Protein AF-B4FXU1-F1 (afdb_monomer_lite)

Structure (mmCIF, N/CA/C/O backbone):
data_AF-B4FXU1-F1
#
_entry.id   AF-B4FXU1-F1
#
loop_
_atom_site.group_PDB
_atom_site.id
_atom_site.type_symbol
_atom_site.label_atom_id
_atom_site.label_alt_id
_atom_site.label_comp_id
_atom_site.label_asym_id
_atom_site.label_entity_id
_atom_site.label_seq_id
_atom_site.pdbx_PDB_ins_code
_atom_site.Cartn_x
_atom_site.Cartn_y
_atom_site.Cartn_z
_atom_site.occupancy
_atom_site.B_iso_or_equiv
_atom_site.auth_seq_id
_atom_site.auth_comp_id
_atom_site.auth_asym_id
_atom_site.auth_atom_id
_atom_site.pdbx_PDB_model_num
ATOM 1 N N . MET A 1 1 ? 2.935 -11.780 -36.028 1.00 67.19 1 MET A N 1
ATOM 2 C CA . MET A 1 1 ? 3.864 -10.894 -35.296 1.00 67.19 1 MET A CA 1
ATOM 3 C C . MET A 1 1 ? 4.949 -11.772 -34.708 1.00 67.19 1 MET A C 1
ATOM 5 O O . MET A 1 1 ? 4.603 -12.786 -34.118 1.00 67.19 1 MET A O 1
ATOM 9 N N . GLN A 1 2 ? 6.217 -11.451 -34.947 1.00 79.25 2 GLN A N 1
ATOM 10 C CA . GLN A 1 2 ? 7.354 -12.163 -34.362 1.00 79.25 2 GLN A CA 1
ATOM 11 C C . GLN A 1 2 ? 7.851 -11.323 -33.183 1.00 79.25 2 GLN A C 1
ATOM 13 O O . GLN A 1 2 ? 7.940 -10.106 -33.321 1.00 79.25 2 GLN A O 1
ATOM 18 N N . ALA A 1 3 ? 8.072 -11.942 -32.022 1.00 80.12 3 ALA A N 1
ATOM 19 C CA . ALA A 1 3 ? 8.566 -11.225 -30.851 1.00 80.12 3 ALA A CA 1
ATOM 20 C C . ALA A 1 3 ? 9.986 -10.718 -31.131 1.00 80.12 3 ALA A C 1
ATOM 22 O O . ALA A 1 3 ? 10.842 -11.492 -31.554 1.00 80.12 3 ALA A O 1
ATOM 23 N N . GLU A 1 4 ? 10.212 -9.423 -30.922 1.00 85.75 4 GLU A N 1
ATOM 24 C CA . GLU A 1 4 ? 11.517 -8.784 -31.125 1.00 85.75 4 GLU A CA 1
ATOM 25 C C . GLU A 1 4 ? 12.506 -9.158 -30.012 1.00 85.75 4 GLU A C 1
ATOM 27 O O . GLU A 1 4 ? 13.710 -9.236 -30.245 1.00 85.75 4 GLU A O 1
ATOM 32 N N . TRP A 1 5 ? 11.994 -9.455 -28.814 1.00 82.00 5 TRP A N 1
ATOM 33 C CA . TRP A 1 5 ? 12.801 -9.803 -27.654 1.00 82.00 5 TRP A CA 1
ATOM 34 C C . TRP A 1 5 ? 12.042 -10.712 -26.677 1.00 82.00 5 TRP A C 1
ATOM 36 O O . TRP A 1 5 ? 10.820 -10.613 -26.549 1.00 82.00 5 TRP A O 1
ATOM 46 N N . VAL A 1 6 ? 12.769 -11.614 -26.008 1.00 86.88 6 VAL A N 1
ATOM 47 C CA . VAL A 1 6 ? 12.235 -12.578 -25.033 1.00 86.88 6 VAL A CA 1
ATOM 48 C C . VAL A 1 6 ? 12.959 -12.389 -23.703 1.00 86.88 6 VAL A C 1
ATOM 50 O O . VAL A 1 6 ? 14.177 -12.541 -23.638 1.00 86.88 6 VAL A O 1
ATOM 53 N N . MET A 1 7 ? 12.195 -12.096 -22.651 1.00 89.81 7 MET A N 1
ATOM 54 C CA . MET A 1 7 ? 12.680 -11.964 -21.276 1.00 89.81 7 MET A CA 1
ATOM 55 C C . MET A 1 7 ? 12.384 -13.253 -20.503 1.00 89.81 7 MET A C 1
ATOM 57 O O . MET A 1 7 ? 11.220 -13.669 -20.482 1.00 89.81 7 MET A O 1
ATOM 61 N N . PRO A 1 8 ? 13.372 -13.901 -19.865 1.00 90.44 8 PRO A N 1
ATOM 62 C CA . PRO A 1 8 ? 13.080 -14.982 -18.935 1.00 90.44 8 PRO A CA 1
ATOM 63 C C . PRO A 1 8 ? 12.398 -14.423 -17.680 1.00 90.44 8 PRO A C 1
ATOM 65 O O . PRO A 1 8 ? 12.738 -13.336 -17.216 1.00 90.44 8 PRO A O 1
ATOM 68 N N . LEU A 1 9 ? 11.447 -15.187 -17.143 1.00 94.12 9 LEU A N 1
ATOM 69 C CA . LEU A 1 9 ? 10.799 -14.921 -15.863 1.00 94.12 9 LEU A CA 1
ATOM 70 C C . LEU A 1 9 ? 11.401 -15.860 -14.813 1.00 94.12 9 LEU A C 1
ATOM 72 O O . LEU A 1 9 ? 11.246 -17.077 -14.926 1.00 94.12 9 LEU A O 1
ATOM 76 N N . LEU A 1 10 ? 12.110 -15.304 -13.832 1.00 94.38 10 LEU A N 1
ATOM 77 C CA . LEU A 1 10 ? 12.868 -16.062 -12.830 1.00 94.38 10 LEU A CA 1
ATOM 78 C C . LEU A 1 10 ? 12.351 -15.790 -11.407 1.00 94.38 10 LEU A C 1
ATOM 80 O O . LEU A 1 10 ? 11.815 -14.716 -11.159 1.00 94.38 10 LEU A O 1
ATOM 84 N N . PRO A 1 11 ? 12.489 -16.722 -10.452 1.00 93.19 11 PRO A N 1
ATOM 85 C CA . PRO A 1 11 ? 12.172 -16.429 -9.056 1.00 93.19 11 PRO A CA 1
ATOM 86 C C . PRO A 1 11 ? 13.067 -15.309 -8.511 1.00 93.19 11 PRO A C 1
ATOM 88 O O . PRO A 1 11 ? 14.272 -15.300 -8.772 1.00 93.19 11 PRO A O 1
ATOM 91 N N . ASP A 1 12 ? 12.499 -14.393 -7.728 1.00 93.12 12 ASP A N 1
ATOM 92 C CA . ASP A 1 12 ? 13.275 -13.392 -6.990 1.00 93.12 12 ASP A CA 1
ATOM 93 C C . ASP A 1 12 ? 13.790 -13.992 -5.671 1.00 93.12 12 ASP A C 1
ATOM 95 O O . ASP A 1 12 ? 13.115 -13.966 -4.642 1.00 93.12 12 ASP A O 1
ATOM 99 N N . PHE A 1 13 ? 14.972 -14.610 -5.709 1.00 90.25 13 PHE A N 1
ATOM 100 C CA . PHE A 1 13 ? 15.550 -15.266 -4.530 1.00 90.25 13 PHE A CA 1
ATOM 101 C C . PHE A 1 13 ? 15.996 -14.279 -3.448 1.00 90.25 13 PHE A C 1
ATOM 103 O O . PHE A 1 13 ? 15.994 -14.639 -2.274 1.00 90.25 13 PHE A O 1
ATOM 110 N N . ASP A 1 14 ? 16.339 -13.046 -3.827 1.00 89.12 14 ASP A N 1
ATOM 111 C CA . ASP A 1 14 ? 16.829 -12.026 -2.895 1.00 89.12 14 ASP A CA 1
ATOM 112 C C . ASP A 1 14 ? 15.719 -11.564 -1.943 1.00 89.12 14 ASP A C 1
ATOM 114 O O . ASP A 1 14 ? 15.966 -11.244 -0.782 1.00 89.12 14 ASP A O 1
ATOM 118 N N . ARG A 1 15 ? 14.475 -11.583 -2.431 1.00 88.81 15 ARG A N 1
ATOM 119 C CA . ARG A 1 15 ? 13.290 -11.081 -1.727 1.00 88.81 15 ARG A CA 1
ATOM 120 C C . ARG A 1 15 ? 12.326 -12.178 -1.288 1.00 88.81 15 ARG A C 1
ATOM 122 O O . ARG A 1 15 ? 11.242 -11.881 -0.797 1.00 88.81 15 ARG A O 1
ATOM 129 N N . TYR A 1 16 ? 12.694 -13.445 -1.464 1.00 84.12 16 TYR A N 1
ATOM 130 C CA . TYR A 1 16 ? 11.804 -14.576 -1.193 1.00 84.12 16 TYR A CA 1
ATOM 131 C C . TYR A 1 16 ? 11.375 -14.665 0.281 1.00 84.12 16 TYR A C 1
ATOM 133 O O . TYR A 1 16 ? 10.265 -15.093 0.585 1.00 84.12 16 TYR A O 1
ATOM 141 N N . GLU A 1 17 ? 12.244 -14.219 1.189 1.00 83.19 17 GLU A N 1
ATOM 142 C CA . GLU A 1 17 ? 11.991 -14.189 2.635 1.00 83.19 17 GLU A CA 1
ATOM 143 C C . GLU A 1 17 ? 11.274 -12.904 3.097 1.00 83.19 17 GLU A C 1
ATOM 145 O O . GLU A 1 17 ? 10.904 -12.780 4.267 1.00 83.19 17 GLU A O 1
ATOM 150 N N . GLU A 1 18 ? 11.070 -11.924 2.209 1.00 85.75 18 GLU A N 1
ATOM 151 C CA . GLU A 1 18 ? 10.406 -10.671 2.566 1.00 85.75 18 GLU A CA 1
ATOM 152 C C . GLU A 1 18 ? 8.880 -10.878 2.686 1.00 85.75 18 GLU A C 1
ATOM 154 O O . GLU A 1 18 ? 8.245 -11.449 1.793 1.00 85.75 18 GLU A O 1
ATOM 159 N N . PRO A 1 19 ? 8.241 -10.402 3.774 1.00 83.62 19 PRO A N 1
ATOM 160 C CA . PRO A 1 19 ? 6.831 -10.661 4.044 1.00 83.62 19 PRO A CA 1
ATOM 161 C C . PRO A 1 19 ? 5.916 -9.736 3.229 1.00 83.62 19 PRO A C 1
ATOM 163 O O . PRO A 1 19 ? 5.302 -8.807 3.760 1.00 83.62 19 PRO A O 1
ATOM 166 N N . PHE A 1 20 ? 5.798 -9.989 1.927 1.00 88.00 20 PHE A N 1
ATOM 167 C CA . PHE A 1 20 ? 4.843 -9.276 1.084 1.00 88.00 20 PHE A CA 1
ATOM 168 C C . PHE A 1 20 ? 3.406 -9.724 1.327 1.00 88.00 20 PHE A C 1
ATOM 170 O O . PHE A 1 20 ? 3.100 -10.908 1.482 1.00 88.00 20 PHE A O 1
ATOM 177 N N . VAL A 1 21 ? 2.498 -8.752 1.292 1.00 90.25 21 VAL A N 1
ATOM 178 C CA . VAL A 1 21 ? 1.055 -8.976 1.366 1.00 90.25 21 VAL A CA 1
ATOM 179 C C . VAL A 1 21 ? 0.359 -8.224 0.238 1.00 90.25 21 VAL A C 1
ATOM 181 O O . VAL A 1 21 ? 0.673 -7.067 -0.036 1.00 90.25 21 VAL A O 1
ATOM 184 N N . MET A 1 22 ? -0.611 -8.864 -0.414 1.00 92.06 22 MET A N 1
ATOM 185 C CA . MET A 1 22 ? -1.516 -8.167 -1.329 1.00 92.06 22 MET A CA 1
ATOM 186 C C . MET A 1 22 ? -2.635 -7.517 -0.517 1.00 92.06 22 MET A C 1
ATOM 188 O O . MET A 1 22 ? -3.278 -8.189 0.284 1.00 92.06 22 MET A O 1
ATOM 192 N N . VAL A 1 23 ? -2.922 -6.238 -0.746 1.00 93.62 23 VAL A N 1
ATOM 193 C CA . VAL A 1 23 ? -4.018 -5.538 -0.064 1.00 93.62 23 VAL A CA 1
ATOM 194 C C . VAL A 1 23 ? -5.099 -5.149 -1.064 1.00 93.62 23 VAL A C 1
ATOM 196 O O . VAL A 1 23 ? -4.837 -4.470 -2.051 1.00 93.62 23 VAL A O 1
ATOM 199 N N . ASN A 1 24 ? -6.333 -5.560 -0.783 1.00 94.31 24 ASN A N 1
ATOM 200 C CA . ASN A 1 24 ? -7.516 -5.216 -1.555 1.00 94.31 24 ASN A CA 1
ATOM 201 C C . ASN A 1 24 ? -8.392 -4.254 -0.757 1.00 94.31 24 ASN A C 1
ATOM 203 O O . ASN A 1 24 ? -8.928 -4.630 0.283 1.00 94.31 24 ASN A O 1
ATOM 207 N N . PHE A 1 25 ? -8.588 -3.051 -1.284 1.00 94.19 25 PHE A N 1
ATOM 208 C CA . PHE A 1 25 ? -9.497 -2.062 -0.716 1.00 94.19 25 PHE A CA 1
ATOM 209 C C . PHE A 1 25 ? -10.913 -2.218 -1.278 1.00 94.19 25 PHE A C 1
ATOM 211 O O . PHE A 1 25 ? -11.094 -2.584 -2.441 1.00 94.19 25 PHE A O 1
ATOM 218 N N . ASP A 1 26 ? -11.920 -1.902 -0.467 1.00 93.12 26 ASP A N 1
ATOM 219 C CA . ASP A 1 26 ? -13.326 -1.820 -0.882 1.00 93.12 26 ASP A CA 1
ATOM 220 C C . ASP A 1 26 ? -13.680 -0.509 -1.611 1.00 93.12 26 ASP A C 1
ATOM 222 O O . ASP A 1 26 ? -14.761 -0.390 -2.189 1.00 93.12 26 ASP A O 1
ATOM 226 N N . GLY A 1 27 ? -12.764 0.461 -1.625 1.00 90.88 27 GLY A N 1
ATOM 227 C CA . GLY A 1 27 ? -12.859 1.717 -2.362 1.00 90.88 27 GLY A CA 1
ATOM 228 C C . GLY A 1 27 ? -11.555 2.514 -2.299 1.00 90.88 27 GLY A C 1
ATOM 229 O O . GLY A 1 27 ? -10.625 2.136 -1.592 1.00 90.88 27 GLY A O 1
ATOM 230 N N . ASP A 1 28 ? -11.492 3.631 -3.029 1.00 89.56 28 ASP A N 1
ATOM 231 C CA . ASP A 1 28 ? -10.323 4.524 -3.030 1.00 89.56 28 ASP A CA 1
ATOM 232 C C . ASP A 1 28 ? -10.026 5.001 -1.583 1.00 89.56 28 ASP A C 1
ATOM 234 O O . ASP A 1 28 ? -10.916 5.573 -0.925 1.00 89.56 28 ASP A O 1
ATOM 238 N N . PRO A 1 29 ? -8.816 4.726 -1.048 1.00 88.56 29 PRO A N 1
ATOM 239 C CA . PRO A 1 29 ? -8.476 4.994 0.344 1.00 88.56 29 PRO A CA 1
ATOM 240 C C . PRO A 1 29 ? -8.330 6.486 0.661 1.00 88.56 29 PRO A C 1
ATOM 242 O O . PRO A 1 29 ? -8.502 6.860 1.824 1.00 88.56 29 PRO A O 1
ATOM 245 N N . THR A 1 30 ? -8.063 7.336 -0.336 1.00 88.31 30 THR A N 1
ATOM 246 C CA . THR A 1 30 ? -7.852 8.783 -0.163 1.00 88.31 30 THR A CA 1
ATOM 247 C C . THR A 1 30 ? -9.055 9.626 -0.595 1.00 88.31 30 THR A C 1
ATOM 249 O O . THR A 1 30 ? -9.099 10.817 -0.287 1.00 88.31 30 THR A O 1
ATOM 252 N N . ALA A 1 31 ? -10.070 9.021 -1.224 1.00 83.62 31 ALA A N 1
ATOM 253 C CA . ALA A 1 31 ? -11.224 9.723 -1.802 1.00 83.62 31 ALA A CA 1
ATOM 254 C C . ALA A 1 31 ? -11.974 10.687 -0.860 1.00 83.62 31 ALA A C 1
ATOM 256 O O . ALA A 1 31 ? -12.419 11.742 -1.307 1.00 83.62 31 ALA A O 1
ATOM 257 N N . ASP A 1 32 ? -12.109 10.355 0.428 1.00 79.69 32 ASP A N 1
ATOM 258 C CA . ASP A 1 32 ? -12.842 11.202 1.388 1.00 79.69 32 ASP A CA 1
ATOM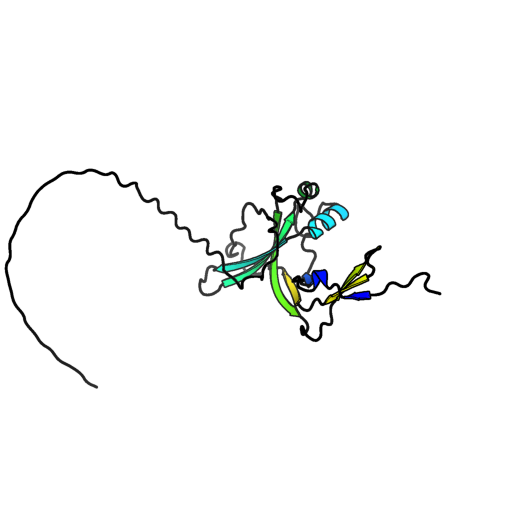 259 C C . ASP A 1 32 ? -11.945 12.232 2.091 1.00 79.69 32 ASP A C 1
ATOM 261 O O . ASP A 1 32 ? -12.419 12.996 2.932 1.00 79.69 32 ASP A O 1
ATOM 265 N N . SER A 1 33 ? -10.640 12.237 1.807 1.00 82.94 33 SER A N 1
ATOM 266 C CA . SER A 1 33 ? -9.720 13.157 2.460 1.00 82.94 33 SER A CA 1
ATOM 267 C C . SER A 1 33 ? -9.687 14.493 1.730 1.00 82.94 33 SER A C 1
ATOM 269 O O . SER A 1 33 ? -9.233 14.582 0.591 1.00 82.94 33 SER A O 1
ATOM 271 N N . GLU A 1 34 ? -10.099 15.557 2.420 1.00 83.50 34 GLU A N 1
ATOM 272 C CA . GLU A 1 34 ? -10.079 16.941 1.918 1.00 83.50 34 GLU A CA 1
ATOM 273 C C . GLU A 1 34 ? -8.699 17.415 1.447 1.00 83.50 34 GLU A C 1
ATOM 275 O O . GLU A 1 34 ? -8.603 18.340 0.638 1.00 83.50 34 GLU A O 1
ATOM 280 N N . GLN A 1 35 ? -7.633 16.815 1.983 1.00 81.81 35 GLN A N 1
ATOM 281 C CA . GLN A 1 35 ? -6.256 17.137 1.617 1.00 81.81 35 GLN A CA 1
ATOM 282 C C . GLN A 1 35 ? -5.825 16.450 0.316 1.00 81.81 35 GLN A C 1
ATOM 284 O O . GLN A 1 35 ? -4.976 16.991 -0.383 1.00 81.81 35 GLN A O 1
ATOM 289 N N . TYR A 1 36 ? -6.404 15.289 -0.014 1.00 85.25 36 TYR A N 1
ATOM 290 C CA . TYR A 1 36 ? -5.962 14.439 -1.128 1.00 85.25 36 TYR A CA 1
ATOM 291 C C . TYR A 1 36 ? -6.920 14.486 -2.318 1.00 85.25 36 TYR A C 1
ATOM 293 O O . TYR A 1 36 ? -6.486 14.366 -3.460 1.00 85.25 36 TYR A O 1
ATOM 301 N N . ASN A 1 37 ? -8.213 14.729 -2.083 1.00 85.50 37 ASN A N 1
ATOM 302 C CA . ASN A 1 37 ? -9.227 14.791 -3.139 1.00 85.50 37 ASN A CA 1
ATOM 303 C C . ASN A 1 37 ? -9.029 15.965 -4.122 1.00 85.50 37 ASN A C 1
ATOM 305 O O . ASN A 1 37 ? -9.533 15.916 -5.242 1.00 85.50 37 ASN A O 1
ATOM 309 N N . LYS A 1 38 ? -8.288 17.002 -3.712 1.00 88.44 38 LYS A N 1
ATOM 310 C CA . LYS A 1 38 ? -7.942 18.189 -4.515 1.00 88.44 38 LYS A CA 1
ATOM 311 C C . LYS A 1 38 ? -6.577 18.087 -5.195 1.00 88.44 38 LYS A C 1
ATOM 313 O O . LYS A 1 38 ? -6.219 19.000 -5.936 1.00 88.44 38 LYS A O 1
ATOM 318 N N . LEU A 1 39 ? -5.804 17.035 -4.926 1.00 88.69 39 LEU A N 1
ATOM 319 C CA . LEU A 1 39 ? -4.479 16.868 -5.516 1.00 88.69 39 LEU A CA 1
ATOM 320 C C . LEU A 1 39 ? -4.578 16.381 -6.957 1.00 88.69 39 LEU A C 1
ATOM 322 O O . LEU A 1 39 ? -5.500 15.660 -7.341 1.00 88.69 39 LEU A O 1
ATOM 326 N N . GLU A 1 40 ? -3.582 16.751 -7.756 1.00 91.44 40 GLU A N 1
ATOM 327 C CA . GLU A 1 40 ? -3.400 16.150 -9.070 1.00 91.44 40 GLU A CA 1
ATOM 328 C C . GLU A 1 40 ? -3.073 14.659 -8.926 1.00 91.44 40 GLU A C 1
ATOM 330 O O . GLU A 1 40 ? -2.378 14.249 -7.992 1.00 91.44 40 GLU A O 1
ATOM 335 N N . ARG A 1 41 ? -3.552 13.845 -9.876 1.00 90.69 41 ARG A N 1
ATOM 336 C CA . ARG A 1 41 ? -3.387 12.383 -9.836 1.00 90.69 41 ARG A CA 1
ATOM 337 C C . ARG A 1 41 ? -1.938 11.935 -9.600 1.00 90.69 41 ARG A C 1
ATOM 339 O O . ARG A 1 41 ? -1.762 11.132 -8.700 1.00 90.69 41 ARG A O 1
ATOM 346 N N . PRO A 1 42 ? -0.910 12.472 -10.288 1.00 92.56 42 PRO A N 1
ATOM 347 C CA . PRO A 1 42 ? 0.466 12.013 -10.082 1.00 92.56 42 PRO A CA 1
ATOM 348 C C . PRO A 1 42 ? 0.962 12.214 -8.645 1.00 92.56 42 PRO A C 1
ATOM 350 O O . PRO A 1 42 ? 1.585 11.326 -8.080 1.00 92.56 42 PRO A O 1
ATOM 353 N N . VAL A 1 43 ? 0.633 13.358 -8.036 1.00 91.56 43 VAL A N 1
ATOM 354 C CA . VAL A 1 43 ? 1.018 13.671 -6.651 1.00 91.56 43 VAL A CA 1
ATOM 355 C C . VAL A 1 43 ? 0.287 12.752 -5.676 1.00 91.56 43 VAL A C 1
ATOM 357 O O . VAL A 1 43 ? 0.874 12.253 -4.720 1.00 91.56 43 VAL A O 1
ATOM 360 N N . ARG A 1 44 ? -1.003 12.506 -5.925 1.00 91.94 44 ARG A N 1
ATOM 361 C CA . ARG A 1 44 ? -1.809 11.601 -5.105 1.00 91.94 44 ARG A CA 1
ATOM 362 C C . ARG A 1 44 ? -1.303 10.162 -5.189 1.00 91.94 44 ARG A C 1
ATOM 364 O O . ARG A 1 44 ? -1.154 9.527 -4.152 1.00 91.94 44 ARG A O 1
ATOM 371 N N . ASP A 1 45 ? -1.008 9.683 -6.393 1.00 92.25 45 ASP A N 1
ATOM 372 C CA . ASP A 1 45 ? -0.484 8.338 -6.631 1.00 92.25 45 ASP A CA 1
ATOM 373 C C . ASP A 1 45 ? 0.885 8.169 -5.942 1.00 92.25 45 ASP A C 1
ATOM 375 O O . ASP A 1 45 ? 1.160 7.126 -5.349 1.00 92.25 45 ASP A O 1
ATOM 379 N N . GLU A 1 46 ? 1.722 9.214 -5.928 1.00 92.88 46 GLU A N 1
ATOM 380 C CA . GLU A 1 46 ? 2.991 9.204 -5.197 1.00 92.88 46 GLU A CA 1
ATOM 381 C C . GLU A 1 46 ? 2.786 9.160 -3.674 1.00 92.88 46 GLU A C 1
ATOM 383 O O . GLU A 1 46 ? 3.412 8.341 -2.998 1.00 92.88 46 GLU A O 1
ATOM 388 N N . CYS A 1 47 ? 1.864 9.953 -3.121 1.00 92.06 47 CYS A N 1
ATOM 389 C CA . CYS A 1 47 ? 1.483 9.847 -1.709 1.00 92.06 47 CYS A CA 1
ATOM 390 C C . CYS A 1 47 ? 0.986 8.440 -1.347 1.00 92.06 47 CYS A C 1
ATOM 392 O O . CYS A 1 47 ? 1.371 7.894 -0.314 1.00 92.06 47 CYS A O 1
ATOM 394 N N . GLU A 1 48 ? 0.136 7.846 -2.184 1.00 92.50 48 GLU A N 1
ATOM 395 C CA . GLU A 1 48 ? -0.391 6.494 -1.977 1.00 92.50 48 GLU A CA 1
ATOM 396 C C . GLU A 1 48 ? 0.707 5.427 -2.069 1.00 92.50 48 GLU A C 1
ATOM 398 O O . GLU A 1 48 ? 0.703 4.482 -1.281 1.00 92.50 48 GLU A O 1
ATOM 403 N N . SER A 1 49 ? 1.697 5.606 -2.951 1.00 91.62 49 SER A N 1
ATOM 404 C CA . SER A 1 49 ? 2.855 4.705 -3.063 1.00 91.62 49 SER A CA 1
ATOM 405 C C . SER A 1 49 ? 3.731 4.680 -1.806 1.00 91.62 49 SER A C 1
ATOM 407 O O . SER A 1 49 ? 4.411 3.691 -1.543 1.00 91.62 49 SER A O 1
ATOM 409 N N . ARG A 1 50 ? 3.681 5.756 -1.012 1.00 91.25 50 ARG A N 1
ATOM 410 C CA . ARG A 1 50 ? 4.417 5.918 0.247 1.00 91.25 50 ARG A CA 1
ATOM 411 C C . ARG A 1 50 ? 3.529 5.707 1.477 1.00 91.25 50 ARG A C 1
ATOM 413 O O . ARG A 1 50 ? 3.932 6.041 2.587 1.00 91.25 50 ARG A O 1
ATOM 420 N N . ALA A 1 51 ? 2.306 5.206 1.307 1.00 92.56 51 ALA A N 1
ATOM 421 C CA . ALA A 1 51 ? 1.386 5.005 2.415 1.00 92.56 51 ALA A CA 1
ATOM 422 C C . ALA A 1 51 ? 1.854 3.896 3.369 1.00 92.56 51 ALA A C 1
ATOM 424 O O . ALA A 1 51 ? 2.444 2.893 2.969 1.00 92.56 51 ALA A O 1
ATOM 425 N N . VAL A 1 52 ? 1.523 4.055 4.649 1.00 91.88 52 VAL A N 1
ATOM 426 C CA . VAL A 1 52 ? 1.838 3.102 5.715 1.00 91.88 52 VAL A CA 1
ATOM 427 C C . VAL A 1 52 ? 0.548 2.603 6.351 1.00 91.88 52 VAL A C 1
ATOM 429 O O . VAL A 1 52 ? -0.417 3.347 6.549 1.00 91.88 52 VAL A O 1
ATOM 432 N N . MET A 1 53 ? 0.541 1.320 6.703 1.00 92.25 53 MET A N 1
ATOM 433 C CA . MET A 1 53 ? -0.556 0.675 7.411 1.00 92.25 53 MET A CA 1
ATOM 434 C C . MET A 1 53 ? -0.097 0.152 8.764 1.00 92.25 53 MET A C 1
ATOM 436 O O . MET A 1 53 ? 0.968 -0.453 8.872 1.00 92.25 53 MET A O 1
ATOM 440 N N . LYS A 1 54 ? -0.920 0.335 9.799 1.00 90.81 54 LYS A N 1
ATOM 441 C CA . LYS A 1 54 ? -0.647 -0.212 11.134 1.00 90.81 54 LYS A CA 1
ATOM 442 C C . LYS A 1 54 ? -1.904 -0.804 11.750 1.00 90.81 54 LYS A C 1
ATOM 444 O O . LYS A 1 54 ? -2.952 -0.164 11.769 1.00 90.81 54 LYS A O 1
ATOM 449 N N . SER A 1 55 ? -1.801 -2.026 12.266 1.00 90.62 55 SER A N 1
ATOM 450 C CA . SER A 1 55 ? -2.882 -2.666 13.016 1.00 90.62 55 SER A CA 1
ATOM 451 C C . SER A 1 55 ? -2.927 -2.153 14.452 1.00 90.62 55 SER A C 1
ATOM 453 O O . SER A 1 55 ? -1.897 -2.094 15.126 1.00 90.62 55 SER A O 1
ATOM 455 N N . PHE A 1 56 ? -4.127 -1.873 14.942 1.00 87.81 56 PHE A N 1
ATOM 456 C CA . PHE A 1 56 ? -4.402 -1.487 16.317 1.00 87.81 56 PHE A CA 1
ATOM 457 C C . PHE A 1 56 ? -5.344 -2.503 16.959 1.00 87.81 56 PHE A C 1
ATOM 459 O O . PHE A 1 56 ? -6.200 -3.094 16.300 1.00 87.81 56 PHE A O 1
ATOM 466 N N . SER A 1 57 ? -5.163 -2.723 18.258 1.00 87.00 57 SER A N 1
ATOM 467 C CA . SER A 1 57 ? -6.097 -3.455 19.113 1.00 87.00 57 SER A CA 1
ATOM 468 C C . SER A 1 57 ? -6.407 -2.553 20.294 1.00 87.00 57 SER A C 1
ATOM 470 O O . SER A 1 57 ? -5.508 -2.247 21.076 1.00 87.00 57 SER A O 1
ATOM 472 N N . VAL A 1 58 ? -7.645 -2.079 20.384 1.00 82.12 58 VAL A N 1
ATOM 473 C CA . VAL A 1 58 ? -8.062 -1.131 21.418 1.00 82.12 58 VAL A CA 1
ATOM 474 C C . VAL A 1 58 ? -9.252 -1.708 22.168 1.00 82.12 58 VAL A C 1
ATOM 476 O O . VAL A 1 58 ? -10.164 -2.277 21.570 1.00 82.12 58 VAL A O 1
ATOM 479 N N . SER A 1 59 ? -9.232 -1.592 23.491 1.00 77.62 59 SER A N 1
ATOM 480 C CA . SER A 1 59 ? -10.389 -1.920 24.320 1.00 77.62 59 SER A CA 1
ATOM 481 C C . SER A 1 59 ? -11.410 -0.793 24.194 1.00 77.62 59 SER A C 1
ATOM 483 O O . SER A 1 59 ? -11.075 0.361 24.462 1.00 77.62 59 SER A O 1
ATOM 485 N N . GLY A 1 60 ? -12.624 -1.124 23.758 1.00 68.75 60 GLY A N 1
ATOM 486 C CA . GLY A 1 60 ? -13.733 -0.173 23.706 1.00 68.75 60 GLY A CA 1
ATOM 487 C C . GLY A 1 60 ? -14.323 0.111 25.089 1.00 68.75 60 GLY A C 1
ATOM 488 O O . GLY A 1 60 ? -13.697 -0.154 26.119 1.00 68.75 60 GLY A O 1
ATOM 489 N N . SER A 1 61 ? -15.568 0.591 25.130 1.00 68.75 61 SER A N 1
ATOM 490 C CA . SER A 1 61 ? -16.316 0.761 26.393 1.00 68.75 61 SER A CA 1
ATOM 491 C C . SER A 1 61 ? -16.497 -0.550 27.166 1.00 68.75 61 SER A C 1
ATOM 493 O O . SER A 1 61 ? -16.563 -0.551 28.396 1.00 68.75 61 SER A O 1
ATOM 495 N N . ASP A 1 62 ? -16.560 -1.668 26.443 1.00 73.81 62 ASP A N 1
ATOM 496 C CA . ASP A 1 62 ? -16.615 -3.016 26.989 1.00 73.81 62 ASP A CA 1
ATOM 497 C C . ASP A 1 62 ? -15.195 -3.613 27.028 1.00 73.81 62 ASP A C 1
ATOM 499 O O . ASP A 1 62 ? -14.685 -4.036 25.987 1.00 73.81 62 ASP A O 1
ATOM 503 N N . PRO A 1 63 ? -14.541 -3.707 28.203 1.00 73.44 63 PRO A N 1
ATOM 504 C CA . PRO A 1 63 ? -13.179 -4.230 28.306 1.00 73.44 63 PRO A CA 1
ATOM 505 C C . PRO A 1 63 ? -13.074 -5.715 27.924 1.00 73.44 63 PRO A C 1
ATOM 507 O O . PRO A 1 63 ? -11.966 -6.212 27.725 1.00 73.44 63 PRO A O 1
ATOM 510 N N . SER A 1 64 ? -14.201 -6.430 27.802 1.00 78.38 64 SER A N 1
ATOM 511 C CA . SER A 1 64 ? -14.229 -7.813 27.309 1.00 78.38 64 SER A CA 1
ATOM 512 C C . SER A 1 64 ? -14.188 -7.914 25.779 1.00 78.38 64 SER A C 1
ATOM 514 O O . SER A 1 64 ? -13.938 -8.995 25.243 1.00 78.38 64 SER A O 1
ATOM 516 N N . LYS A 1 65 ? -14.394 -6.801 25.061 1.00 78.06 65 LYS A N 1
ATOM 517 C CA . LYS A 1 65 ? -14.382 -6.732 23.596 1.00 78.06 65 LYS A CA 1
ATOM 518 C C . LYS A 1 65 ? -13.267 -5.810 23.127 1.00 78.06 65 LYS A C 1
ATOM 520 O O . LYS A 1 65 ? -13.393 -4.589 23.131 1.00 78.06 65 LYS A O 1
ATOM 525 N N . GLN A 1 66 ? -12.174 -6.416 22.680 1.00 80.44 66 GLN A N 1
ATOM 526 C CA . GLN A 1 66 ? -11.142 -5.685 21.956 1.00 80.44 66 GLN A CA 1
ATOM 527 C C . GLN A 1 66 ? -11.586 -5.475 20.514 1.00 80.44 66 GLN A C 1
ATOM 529 O O . GLN A 1 66 ? -11.920 -6.433 19.810 1.00 80.44 66 GLN A O 1
ATOM 534 N N . GLU A 1 67 ? -11.557 -4.228 20.067 1.00 83.12 67 GLU A N 1
ATOM 535 C CA . GLU A 1 67 ? -11.737 -3.898 18.668 1.00 83.12 67 GLU A CA 1
ATOM 536 C C . GLU A 1 67 ? -10.386 -3.889 17.962 1.00 83.12 67 GLU A C 1
ATOM 538 O O . GLU A 1 67 ? -9.397 -3.343 18.456 1.00 83.12 67 GLU A O 1
ATOM 543 N N . LYS A 1 68 ? -10.356 -4.504 16.781 1.00 87.69 68 LYS A N 1
ATOM 544 C CA . LYS A 1 68 ? -9.189 -4.535 15.914 1.00 87.69 68 LYS A CA 1
ATOM 545 C C . LYS A 1 68 ? -9.504 -3.794 14.626 1.00 87.69 68 LYS A C 1
ATOM 547 O O . LYS A 1 68 ? -10.474 -4.122 13.939 1.00 87.69 68 LYS A O 1
ATOM 552 N N . PHE A 1 69 ? -8.675 -2.814 14.298 1.00 90.44 69 PHE A N 1
ATOM 553 C CA . PHE A 1 69 ? -8.729 -2.124 13.011 1.00 90.44 69 PHE A CA 1
ATOM 554 C C . PHE A 1 69 ? -7.320 -1.845 12.474 1.00 90.44 69 PHE A C 1
ATOM 556 O O . PHE A 1 69 ? -6.340 -1.820 13.219 1.00 90.44 69 PHE A O 1
ATOM 563 N N . LEU A 1 70 ? -7.217 -1.689 11.163 1.00 93.19 70 LEU A N 1
ATOM 564 C CA . LEU A 1 70 ? -6.001 -1.311 10.465 1.00 93.19 70 LEU A CA 1
ATOM 565 C C . LEU A 1 70 ? -6.135 0.152 10.058 1.00 93.19 70 LEU A C 1
ATOM 567 O O . LEU A 1 70 ? -7.092 0.520 9.378 1.00 93.19 70 LEU A O 1
ATOM 571 N N . ALA A 1 71 ? -5.204 0.986 10.502 1.00 91.88 71 ALA A N 1
ATOM 572 C CA . ALA A 1 71 ? -5.144 2.386 10.119 1.00 91.88 71 ALA A CA 1
ATOM 573 C C . ALA A 1 71 ? -4.332 2.535 8.835 1.00 91.88 71 ALA A C 1
ATOM 575 O O . ALA A 1 71 ? -3.232 1.992 8.736 1.00 91.88 71 ALA A O 1
ATOM 576 N N . TYR A 1 72 ? -4.876 3.285 7.885 1.00 92.50 72 TYR A N 1
ATOM 577 C CA . TYR A 1 72 ? -4.218 3.711 6.661 1.00 92.50 72 TYR A CA 1
ATOM 578 C C . TYR A 1 72 ? -3.776 5.163 6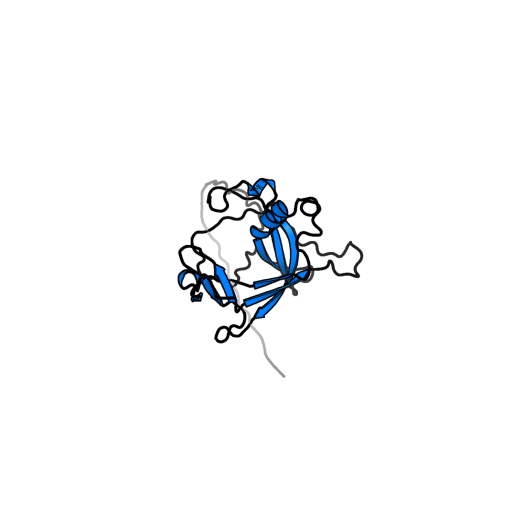.804 1.00 92.50 72 TYR A C 1
ATOM 580 O O . TYR A 1 72 ? -4.579 6.043 7.141 1.00 92.50 72 TYR A O 1
ATOM 588 N N . MET A 1 73 ? -2.496 5.400 6.552 1.00 91.94 73 MET A N 1
ATOM 589 C CA . MET A 1 73 ? -1.848 6.692 6.715 1.00 91.94 73 MET A CA 1
ATOM 590 C C . MET A 1 73 ? -1.044 7.004 5.459 1.00 91.94 73 MET A C 1
ATOM 592 O O . MET A 1 73 ? -0.410 6.113 4.903 1.00 91.94 73 MET A O 1
ATOM 596 N N . ALA A 1 74 ? -1.038 8.260 5.028 1.00 91.94 74 ALA A N 1
ATOM 597 C CA . ALA A 1 74 ? -0.235 8.701 3.889 1.00 91.94 74 ALA A CA 1
ATOM 598 C C . ALA A 1 74 ? 0.533 9.985 4.242 1.00 91.94 74 ALA A C 1
ATOM 600 O O . ALA A 1 74 ? 0.069 10.749 5.105 1.00 91.94 74 ALA A O 1
ATOM 601 N N . PRO A 1 75 ? 1.708 10.210 3.631 1.00 91.75 75 PRO A N 1
ATOM 602 C CA . PRO A 1 75 ? 2.479 11.420 3.853 1.00 91.75 75 PRO A CA 1
ATOM 603 C C . PRO A 1 75 ? 1.804 12.611 3.179 1.00 91.75 75 PRO A C 1
ATOM 605 O O . PRO A 1 75 ? 1.188 12.487 2.115 1.00 91.75 75 PRO A O 1
ATOM 608 N N . ALA A 1 76 ? 1.948 13.787 3.785 1.00 87.75 76 ALA A N 1
ATOM 609 C CA . ALA A 1 76 ? 1.467 15.011 3.164 1.00 87.75 76 ALA A CA 1
ATOM 610 C C . ALA A 1 76 ? 2.248 15.309 1.863 1.00 87.75 76 ALA A C 1
ATOM 612 O O . ALA A 1 76 ? 3.423 14.964 1.762 1.00 87.75 76 ALA A O 1
ATOM 613 N N . PRO A 1 77 ? 1.666 16.018 0.880 1.00 87.19 77 PRO A N 1
ATOM 614 C CA . PRO A 1 77 ? 2.329 16.258 -0.409 1.00 87.19 77 PRO A CA 1
ATOM 615 C C . PRO A 1 77 ? 3.691 16.958 -0.316 1.00 87.19 77 PRO A C 1
ATOM 617 O O . PRO A 1 77 ? 4.559 16.738 -1.151 1.00 87.19 77 PRO A O 1
ATOM 620 N N . HIS A 1 78 ? 3.894 17.802 0.700 1.00 87.38 78 HIS A N 1
ATOM 621 C CA . HIS A 1 78 ? 5.168 18.492 0.913 1.00 87.38 78 HIS A CA 1
ATOM 622 C C . HIS A 1 78 ? 6.261 17.581 1.495 1.00 87.38 78 HIS A C 1
ATOM 624 O O . HIS A 1 78 ? 7.438 17.905 1.369 1.00 87.38 78 HIS A O 1
ATOM 630 N N . GLU A 1 79 ? 5.889 16.440 2.079 1.00 88.62 79 GLU A N 1
ATOM 631 C CA . GLU A 1 79 ? 6.819 15.423 2.582 1.00 88.62 79 GLU A CA 1
ATOM 632 C C . GLU A 1 79 ? 7.376 14.544 1.451 1.00 88.62 79 GLU A C 1
ATOM 634 O O . GLU A 1 79 ? 8.383 13.871 1.633 1.00 88.62 79 GLU A O 1
ATOM 639 N N . LEU A 1 80 ? 6.771 14.567 0.253 1.00 86.25 80 LEU A N 1
ATOM 640 C CA . LEU A 1 80 ? 7.248 13.787 -0.900 1.00 86.25 80 LEU A CA 1
ATOM 641 C C . LEU A 1 80 ? 8.654 14.193 -1.359 1.00 86.25 80 LEU A C 1
ATOM 643 O O . LEU A 1 80 ? 9.375 13.384 -1.940 1.00 86.25 80 LEU A O 1
ATOM 647 N N . ALA A 1 81 ? 9.048 15.439 -1.087 1.00 85.00 81 ALA A N 1
ATOM 648 C CA . ALA A 1 81 ? 10.386 15.937 -1.387 1.00 85.00 81 ALA A CA 1
ATOM 649 C C . ALA A 1 81 ? 11.464 15.377 -0.443 1.00 85.00 81 ALA A C 1
ATOM 651 O O . ALA A 1 81 ? 12.648 15.566 -0.720 1.00 85.00 81 ALA A O 1
ATOM 652 N N . ARG A 1 82 ? 11.072 14.728 0.661 1.00 84.44 82 ARG A N 1
ATOM 653 C CA . ARG A 1 82 ? 12.003 14.115 1.608 1.00 84.44 82 ARG A CA 1
ATOM 654 C C . ARG A 1 82 ? 12.403 12.723 1.159 1.00 84.44 82 ARG A C 1
ATOM 656 O O . ARG A 1 82 ? 11.632 12.015 0.496 1.00 84.44 82 ARG A O 1
ATOM 663 N N . ASP A 1 83 ? 13.621 12.366 1.535 1.00 79.31 83 ASP A N 1
ATOM 664 C CA . ASP A 1 83 ? 14.164 11.044 1.294 1.00 79.31 83 ASP A CA 1
ATOM 665 C C . ASP A 1 83 ? 13.559 10.057 2.301 1.00 79.31 83 ASP A C 1
ATOM 667 O O . ASP A 1 83 ? 13.563 10.302 3.504 1.00 79.31 83 ASP A O 1
ATOM 671 N N . LEU A 1 84 ? 13.003 8.952 1.803 1.00 72.69 84 LEU A N 1
ATOM 672 C CA . LEU A 1 84 ? 12.462 7.883 2.650 1.00 72.69 84 LEU A CA 1
ATOM 673 C C . LEU A 1 84 ? 13.566 7.014 3.260 1.00 72.69 84 LEU A C 1
ATOM 675 O O . LEU A 1 84 ? 13.302 6.255 4.195 1.00 72.69 84 LEU A O 1
ATOM 679 N N . ASP A 1 85 ? 14.762 7.064 2.678 1.00 71.56 85 ASP A N 1
ATOM 680 C CA . ASP A 1 85 ? 15.897 6.231 3.050 1.00 71.56 85 ASP A CA 1
ATOM 681 C C . ASP A 1 85 ? 16.890 6.955 3.971 1.00 71.56 85 ASP A C 1
ATOM 683 O O . ASP A 1 85 ? 17.809 6.315 4.486 1.00 71.56 85 ASP A O 1
ATOM 687 N N . ASP A 1 86 ? 16.697 8.253 4.231 1.00 79.88 86 ASP A N 1
ATOM 688 C CA . ASP A 1 86 ? 17.481 8.978 5.231 1.00 79.88 86 ASP A CA 1
ATOM 689 C C . ASP A 1 86 ? 16.953 8.676 6.641 1.00 79.88 86 ASP A C 1
ATOM 691 O O . ASP A 1 86 ? 15.870 9.097 7.045 1.00 79.88 86 ASP A O 1
ATOM 695 N N . GLU A 1 87 ? 17.755 7.943 7.416 1.00 71.94 87 GLU A N 1
ATOM 696 C CA . GLU A 1 87 ? 17.452 7.546 8.795 1.00 71.94 87 GLU A CA 1
ATOM 697 C C . GLU A 1 87 ? 17.269 8.735 9.756 1.00 71.94 87 GLU A C 1
ATOM 699 O O . GLU A 1 87 ? 16.751 8.549 10.859 1.00 71.94 87 GLU A O 1
ATOM 704 N N . ASN A 1 88 ? 17.695 9.943 9.369 1.00 71.62 88 ASN A N 1
ATOM 705 C CA . ASN A 1 88 ? 17.538 11.157 10.174 1.00 71.62 88 ASN A CA 1
ATOM 706 C C . ASN A 1 88 ? 16.306 11.990 9.793 1.00 71.62 88 ASN A C 1
ATOM 708 O O . ASN A 1 88 ? 16.023 12.986 10.466 1.00 71.62 88 ASN A O 1
ATOM 712 N N . ASP A 1 89 ? 15.583 11.613 8.735 1.00 78.06 89 ASP A N 1
ATOM 713 C CA . ASP A 1 89 ? 14.445 12.374 8.233 1.00 78.06 89 ASP A CA 1
ATOM 714 C C . ASP A 1 89 ? 13.108 11.856 8.784 1.00 78.06 89 ASP A C 1
ATOM 716 O O . ASP A 1 89 ? 12.532 10.867 8.336 1.00 78.06 89 ASP A O 1
ATOM 720 N N . ASP A 1 90 ? 12.559 12.595 9.749 1.00 80.94 90 ASP A N 1
ATOM 721 C CA . ASP A 1 90 ? 11.234 12.327 10.313 1.00 80.94 90 ASP A CA 1
ATOM 722 C C . ASP A 1 90 ? 10.114 12.712 9.334 1.00 80.94 90 ASP A C 1
ATOM 724 O O . ASP A 1 90 ? 9.749 13.885 9.250 1.00 80.94 90 ASP A O 1
ATOM 728 N N . ILE A 1 91 ? 9.514 11.754 8.630 1.00 84.56 91 ILE A N 1
ATOM 729 C CA . ILE A 1 91 ? 8.388 12.031 7.721 1.00 84.56 91 ILE A CA 1
ATOM 730 C C . ILE A 1 91 ? 7.064 12.075 8.479 1.00 84.56 91 ILE A C 1
ATOM 732 O O . ILE A 1 91 ? 6.716 11.146 9.218 1.00 84.56 91 ILE A O 1
ATOM 736 N N . GLN A 1 92 ? 6.285 13.131 8.241 1.00 85.56 92 GLN A N 1
ATOM 737 C CA . GLN A 1 92 ? 4.964 13.285 8.836 1.00 85.56 92 GLN A CA 1
ATOM 738 C C . GLN A 1 92 ? 3.872 12.559 8.040 1.00 85.56 92 GLN A C 1
ATOM 740 O O . GLN A 1 92 ? 3.633 12.823 6.859 1.00 85.56 92 GLN A O 1
ATOM 745 N N . TYR A 1 93 ? 3.112 11.718 8.741 1.00 88.19 93 TYR A N 1
ATOM 746 C CA . TYR A 1 93 ? 1.957 11.019 8.182 1.00 88.19 93 TYR A CA 1
ATOM 747 C C . TYR A 1 93 ? 0.631 11.567 8.707 1.00 88.19 93 TYR A C 1
ATOM 749 O O . TYR A 1 93 ? 0.487 11.913 9.881 1.00 88.19 93 TYR A O 1
ATOM 757 N N . SER A 1 94 ? -0.371 11.594 7.828 1.00 86.38 94 SER A N 1
ATOM 758 C CA . SER A 1 94 ? -1.758 11.905 8.175 1.00 86.38 94 SER A CA 1
ATOM 759 C C . SER A 1 94 ? -2.574 10.625 8.322 1.00 86.38 94 SER A C 1
ATOM 761 O O . SER A 1 94 ? -2.530 9.754 7.454 1.00 86.38 94 SER A O 1
ATOM 763 N N . TRP A 1 95 ? -3.355 10.522 9.398 1.00 87.69 95 TRP A N 1
ATOM 764 C CA . TRP A 1 95 ? -4.310 9.431 9.600 1.00 87.69 95 TRP A CA 1
ATOM 765 C C . TRP A 1 95 ? -5.531 9.630 8.703 1.00 87.69 95 TRP A C 1
ATOM 767 O O . TRP A 1 95 ? -6.299 10.570 8.900 1.00 87.69 95 TRP A O 1
ATOM 777 N N . LEU A 1 96 ? -5.708 8.763 7.706 1.00 87.75 96 LEU A N 1
ATOM 778 C CA . LEU A 1 96 ? -6.742 8.952 6.687 1.00 87.75 96 LEU A CA 1
ATOM 779 C C . LEU A 1 96 ? -7.975 8.097 6.927 1.00 87.75 96 LEU A C 1
ATOM 781 O O . LEU A 1 96 ? -9.099 8.571 6.755 1.00 87.75 96 LEU A O 1
ATOM 785 N N . ARG A 1 97 ? -7.784 6.819 7.266 1.00 87.88 97 ARG A N 1
ATOM 786 C CA . ARG A 1 97 ? -8.902 5.876 7.322 1.00 87.88 97 ARG A CA 1
ATOM 787 C C . ARG A 1 97 ? -8.597 4.662 8.181 1.00 87.88 97 ARG A C 1
ATOM 789 O O . ARG A 1 97 ? -7.449 4.265 8.334 1.00 87.88 97 ARG A O 1
ATOM 796 N N . GLU A 1 98 ? -9.656 4.044 8.682 1.00 90.56 98 GLU A N 1
ATOM 797 C CA . GLU A 1 98 ? -9.604 2.782 9.409 1.00 90.56 98 GLU A CA 1
ATOM 798 C C . GLU A 1 98 ? -10.349 1.694 8.638 1.00 90.56 98 GLU A C 1
ATOM 800 O O . GLU A 1 98 ? -11.387 1.943 8.014 1.00 90.56 98 GLU A O 1
ATOM 805 N N . TYR A 1 99 ? -9.834 0.475 8.719 1.00 92.62 99 TYR A N 1
ATOM 806 C CA . TYR A 1 99 ? -10.384 -0.693 8.053 1.00 92.62 99 TYR A CA 1
ATOM 807 C C . TYR A 1 99 ? -10.552 -1.851 9.030 1.00 92.62 99 TYR A C 1
ATOM 809 O O . TYR A 1 99 ? -9.679 -2.118 9.858 1.00 92.62 99 TYR A O 1
ATOM 817 N N . HIS A 1 100 ? -11.645 -2.594 8.886 1.00 92.38 100 HIS A N 1
ATOM 818 C CA . HIS A 1 100 ? -11.634 -3.998 9.277 1.00 92.38 100 HIS A CA 1
ATOM 819 C C . HIS A 1 100 ? -10.869 -4.772 8.208 1.00 92.38 100 HIS A C 1
ATOM 821 O O . HIS A 1 100 ? -11.032 -4.504 7.017 1.00 92.38 100 HIS A O 1
ATOM 827 N N . TRP A 1 101 ? -10.027 -5.712 8.626 1.00 94.12 101 TRP A N 1
ATOM 828 C CA . TRP A 1 101 ? -9.272 -6.542 7.699 1.00 94.12 101 TRP A CA 1
ATOM 829 C C . TRP A 1 101 ? -9.623 -8.011 7.890 1.00 94.12 101 TRP A C 1
ATOM 831 O O . TRP A 1 101 ? -9.754 -8.504 9.012 1.00 94.12 101 TRP A O 1
ATOM 841 N N . GLU A 1 102 ? -9.745 -8.709 6.773 1.00 93.31 102 GLU A N 1
ATOM 842 C CA . GLU A 1 102 ? -9.841 -10.159 6.716 1.00 93.31 102 GLU A CA 1
ATOM 843 C C . GLU A 1 102 ? -8.570 -10.687 6.049 1.00 93.31 102 GLU A C 1
ATOM 845 O O . GLU A 1 102 ? -8.199 -10.232 4.964 1.00 93.31 102 GLU A O 1
ATOM 850 N N . VAL A 1 103 ? -7.893 -11.634 6.700 1.00 92.25 103 VAL A N 1
ATOM 851 C CA . VAL A 1 103 ? -6.760 -12.334 6.092 1.00 92.25 103 VAL A CA 1
ATOM 852 C C . VAL A 1 103 ? -7.316 -13.458 5.231 1.00 92.25 103 VAL A C 1
ATOM 854 O O . VAL A 1 103 ? -7.935 -14.395 5.730 1.00 92.25 103 VAL A O 1
ATOM 857 N N . ARG A 1 104 ? -7.089 -13.345 3.931 1.00 89.38 104 ARG A N 1
ATOM 858 C CA . ARG A 1 104 ? -7.287 -14.384 2.929 1.00 89.38 104 ARG A CA 1
ATOM 859 C C . ARG A 1 104 ? -5.932 -14.807 2.382 1.00 89.38 104 ARG A C 1
ATOM 861 O O . ARG A 1 104 ? -4.904 -14.203 2.688 1.00 89.38 104 ARG A O 1
ATOM 868 N N . GLY A 1 105 ? -5.934 -15.837 1.561 1.00 83.19 105 GLY A N 1
ATOM 869 C CA . GLY A 1 105 ? -4.710 -16.315 0.964 1.00 83.19 105 GLY A CA 1
ATOM 870 C C . GLY A 1 105 ? -4.868 -17.685 0.359 1.00 83.19 105 GLY A C 1
ATOM 871 O O . GLY A 1 105 ? -5.832 -18.393 0.662 1.00 83.19 105 GLY A O 1
ATOM 872 N N . ASP A 1 106 ? -3.906 -18.013 -0.481 1.00 81.25 106 ASP A N 1
ATOM 873 C CA . ASP A 1 106 ? -3.746 -19.353 -1.016 1.00 81.25 106 ASP A CA 1
ATOM 874 C C . ASP A 1 106 ? -2.907 -20.192 -0.046 1.00 81.25 106 ASP A C 1
ATOM 876 O O . ASP A 1 106 ? -2.340 -19.678 0.928 1.00 81.25 106 ASP A O 1
ATOM 880 N N . ASP A 1 107 ? -2.824 -21.493 -0.313 1.00 81.44 107 ASP A N 1
ATOM 881 C CA . ASP A 1 107 ? -1.842 -22.331 0.362 1.00 81.44 107 ASP A CA 1
ATOM 882 C C . ASP A 1 107 ? -0.433 -21.798 0.052 1.00 81.44 107 ASP A C 1
ATOM 884 O O . ASP A 1 107 ? -0.128 -21.425 -1.083 1.00 81.44 107 ASP A O 1
ATOM 888 N N . LYS A 1 108 ? 0.437 -21.750 1.063 1.00 79.94 108 LYS A N 1
ATOM 889 C CA . LYS A 1 108 ? 1.831 -21.332 0.870 1.00 79.94 108 LYS A CA 1
ATOM 890 C C . LYS A 1 108 ? 2.574 -22.285 -0.064 1.00 79.94 108 LYS A C 1
ATOM 892 O O . LYS A 1 108 ? 3.492 -21.841 -0.749 1.00 79.94 108 LYS A O 1
ATOM 897 N N . ASP A 1 109 ? 2.161 -23.550 -0.090 1.00 84.56 109 ASP A N 1
ATOM 898 C CA . ASP A 1 109 ? 2.750 -24.584 -0.937 1.00 84.56 109 ASP A CA 1
ATOM 899 C C . ASP A 1 109 ? 2.152 -24.603 -2.362 1.00 84.56 109 ASP A C 1
ATOM 901 O O . ASP A 1 109 ? 2.735 -25.216 -3.256 1.00 84.56 109 ASP A O 1
ATOM 905 N N . ASP A 1 110 ? 1.030 -23.906 -2.600 1.00 86.50 110 ASP A N 1
ATOM 906 C CA . ASP A 1 110 ? 0.364 -23.783 -3.910 1.00 86.50 110 ASP A CA 1
ATOM 907 C C . ASP A 1 110 ? -0.182 -22.352 -4.144 1.00 86.50 110 ASP A C 1
ATOM 909 O O . ASP A 1 110 ? -1.398 -22.125 -4.164 1.00 86.50 110 ASP A O 1
ATOM 913 N N . PRO A 1 111 ? 0.704 -21.340 -4.265 1.00 87.50 111 PRO A N 1
ATOM 914 C CA . PRO A 1 111 ? 0.287 -19.954 -4.438 1.00 87.50 111 PRO A CA 1
ATOM 915 C C . PRO A 1 111 ? -0.282 -19.716 -5.842 1.00 87.50 111 PRO A C 1
ATOM 917 O O . PRO A 1 111 ? 0.332 -20.073 -6.844 1.00 87.50 111 PRO A O 1
ATOM 920 N N . THR A 1 112 ? -1.420 -19.024 -5.938 1.00 90.06 112 THR A N 1
ATOM 921 C CA . THR A 1 112 ? -2.037 -18.665 -7.233 1.00 90.06 112 THR A CA 1
ATOM 922 C C . THR A 1 112 ? -1.817 -17.201 -7.614 1.00 90.06 112 THR A C 1
ATOM 924 O O . THR A 1 112 ? -2.051 -16.802 -8.757 1.00 90.06 112 THR A O 1
ATOM 927 N N . THR A 1 113 ? -1.335 -16.392 -6.667 1.00 90.69 113 THR A N 1
ATOM 928 C CA . THR A 1 113 ? -1.047 -14.966 -6.851 1.00 90.69 113 THR A CA 1
ATOM 929 C C . THR A 1 113 ? 0.455 -14.712 -6.797 1.00 90.69 113 THR A C 1
ATOM 931 O O . THR A 1 113 ? 1.130 -15.154 -5.868 1.00 90.69 113 THR A O 1
ATOM 934 N N . TYR A 1 114 ? 0.971 -13.948 -7.762 1.00 91.69 114 TYR A N 1
ATOM 935 C CA . TYR A 1 114 ? 2.388 -13.604 -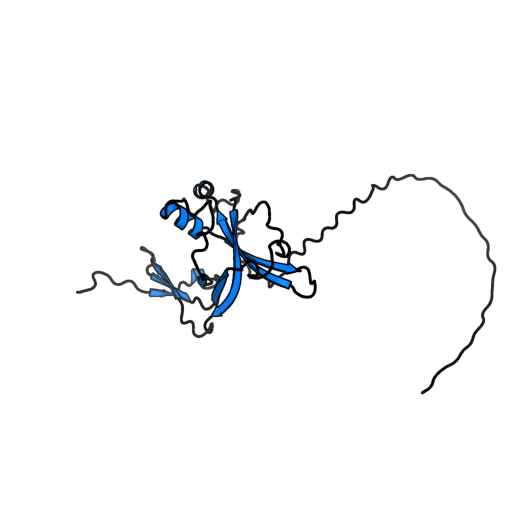7.861 1.00 91.69 114 TYR A CA 1
ATOM 936 C C . TYR A 1 114 ? 2.581 -12.107 -8.115 1.00 91.69 114 TYR A C 1
ATOM 938 O O . TYR A 1 114 ? 1.858 -11.506 -8.913 1.00 91.69 114 TYR A O 1
ATOM 946 N N . LEU A 1 115 ? 3.578 -11.512 -7.463 1.00 91.38 115 LEU A N 1
ATOM 947 C CA . LEU A 1 115 ? 4.149 -10.225 -7.845 1.00 91.38 115 LEU A CA 1
ATOM 948 C C . LEU A 1 115 ? 5.142 -10.467 -8.978 1.00 91.38 115 LEU A C 1
ATOM 950 O O . LEU A 1 115 ? 5.998 -11.335 -8.846 1.00 91.38 115 LEU A O 1
ATOM 954 N N . VAL A 1 116 ? 5.045 -9.696 -10.059 1.00 93.44 116 VAL A N 1
ATOM 955 C CA . VAL A 1 116 ? 6.017 -9.724 -11.156 1.00 93.44 116 VAL A CA 1
ATOM 956 C C . VAL A 1 116 ? 6.661 -8.352 -11.269 1.00 93.44 116 VAL A C 1
ATOM 958 O O . VAL A 1 116 ? 5.963 -7.347 -11.418 1.00 93.44 116 VAL A O 1
ATOM 961 N N . THR A 1 117 ? 7.985 -8.314 -11.195 1.00 92.06 117 THR A N 1
ATOM 962 C CA . THR A 1 117 ? 8.796 -7.110 -11.383 1.00 92.06 117 THR A CA 1
ATOM 963 C C . THR A 1 117 ? 9.556 -7.216 -12.699 1.00 92.06 117 THR A C 1
ATOM 965 O O . THR A 1 117 ? 9.947 -8.301 -13.126 1.00 92.06 117 THR A O 1
ATOM 968 N N . PHE A 1 118 ? 9.737 -6.081 -13.369 1.00 92.56 118 PHE A N 1
ATOM 969 C CA . PHE A 1 118 ? 10.461 -6.000 -14.633 1.00 92.56 118 PHE A CA 1
ATOM 970 C C . PHE A 1 118 ? 11.656 -5.079 -14.451 1.00 92.56 118 PHE A C 1
ATOM 972 O O . PHE A 1 118 ? 11.473 -3.881 -14.233 1.00 92.56 118 PHE A O 1
ATOM 979 N N . ASP A 1 119 ? 12.853 -5.635 -14.584 1.00 87.88 119 ASP A N 1
ATOM 980 C CA . ASP A 1 119 ? 14.096 -4.883 -14.607 1.00 87.88 119 ASP A CA 1
ATOM 981 C C . ASP A 1 119 ? 14.763 -4.980 -15.988 1.00 87.88 119 ASP A C 1
ATOM 983 O O . ASP A 1 119 ? 14.652 -5.989 -16.692 1.00 87.88 119 ASP A O 1
ATOM 987 N N . LYS A 1 120 ? 15.424 -3.901 -16.418 1.00 82.06 120 LYS A N 1
ATOM 988 C CA . LYS A 1 120 ? 16.053 -3.837 -17.747 1.00 82.06 120 LYS A CA 1
ATOM 989 C C . LYS A 1 120 ? 17.351 -4.641 -17.827 1.00 82.06 120 LYS A C 1
ATOM 991 O O . LYS A 1 120 ? 17.683 -5.107 -18.915 1.00 82.06 120 LYS A O 1
ATOM 996 N N . GLU A 1 121 ? 18.075 -4.763 -16.722 1.00 84.25 121 GLU A N 1
ATOM 997 C CA . GLU A 1 121 ? 19.385 -5.409 -16.635 1.00 84.25 121 GLU A CA 1
ATOM 998 C C . GLU A 1 121 ? 19.261 -6.838 -16.091 1.00 84.25 121 GLU A C 1
ATOM 1000 O O . GLU A 1 121 ? 19.863 -7.762 -16.639 1.00 84.25 121 GLU A O 1
ATOM 1005 N N . GLU A 1 122 ? 18.431 -7.037 -15.067 1.00 83.75 122 GLU A N 1
ATOM 1006 C CA . GLU A 1 122 ? 18.272 -8.313 -14.358 1.00 83.75 122 GLU A CA 1
ATOM 1007 C C . GLU A 1 122 ? 17.146 -9.203 -14.913 1.00 83.75 122 GLU A C 1
ATOM 1009 O O . GLU A 1 122 ? 17.068 -10.389 -14.585 1.00 83.75 122 GLU A O 1
ATOM 1014 N N . GLY A 1 123 ? 16.287 -8.667 -15.786 1.00 89.56 123 GLY A N 1
ATOM 1015 C CA . GLY A 1 123 ? 15.168 -9.397 -16.385 1.00 89.56 123 GLY A CA 1
ATOM 1016 C C . GLY A 1 123 ? 13.869 -9.313 -15.577 1.00 89.56 123 GLY A C 1
ATOM 1017 O O . GLY A 1 123 ? 13.693 -8.441 -14.727 1.00 89.56 123 GLY A O 1
ATOM 1018 N N . ALA A 1 124 ? 12.917 -10.204 -15.871 1.00 94.19 124 ALA A N 1
ATOM 1019 C CA . ALA A 1 124 ? 11.667 -10.278 -15.122 1.00 94.19 124 ALA A CA 1
ATOM 1020 C C . ALA A 1 124 ? 11.827 -11.238 -13.946 1.00 94.19 124 ALA A C 1
ATOM 1022 O O . ALA A 1 124 ? 12.273 -12.377 -14.126 1.00 94.19 124 ALA A O 1
ATOM 1023 N N . LYS A 1 125 ? 11.399 -10.805 -12.760 1.00 95.19 125 LYS A N 1
ATOM 1024 C CA . LYS A 1 125 ? 11.381 -11.648 -11.568 1.00 95.19 125 LYS A CA 1
ATOM 1025 C C . LYS A 1 125 ? 9.963 -11.845 -11.040 1.00 95.19 125 LYS A C 1
ATOM 1027 O O . LYS A 1 125 ? 9.089 -11.011 -11.281 1.00 95.19 125 LYS A O 1
ATOM 1032 N N . TYR A 1 126 ? 9.724 -12.949 -10.333 1.00 93.62 126 TYR A N 1
ATOM 1033 C CA . TYR A 1 126 ? 8.454 -13.205 -9.655 1.00 93.62 126 TYR A CA 1
ATOM 1034 C C . TYR A 1 126 ? 8.612 -13.614 -8.191 1.00 93.62 126 TYR A C 1
ATOM 1036 O O . TYR A 1 126 ? 9.576 -14.281 -7.816 1.00 93.62 126 TYR A O 1
ATOM 1044 N N . LEU A 1 127 ? 7.604 -13.265 -7.390 1.00 93.31 127 LEU A N 1
ATOM 1045 C CA . LEU A 1 127 ? 7.464 -13.638 -5.982 1.00 93.31 127 LEU A CA 1
ATOM 1046 C C . LEU A 1 127 ? 6.042 -14.133 -5.710 1.00 93.31 127 LEU A C 1
ATOM 1048 O O . LEU A 1 127 ? 5.092 -13.459 -6.116 1.00 93.31 127 LEU A O 1
ATOM 1052 N N . PRO A 1 128 ? 5.853 -15.275 -5.030 1.00 91.94 128 PRO A N 1
ATOM 1053 C CA . PRO A 1 128 ? 4.527 -15.691 -4.595 1.00 91.94 128 PRO A CA 1
ATOM 1054 C C . PRO A 1 128 ? 3.982 -14.724 -3.535 1.00 91.94 128 PRO A C 1
ATOM 1056 O O . PRO A 1 128 ? 4.693 -14.315 -2.621 1.00 91.94 128 PRO A O 1
ATOM 1059 N N . LEU A 1 129 ? 2.698 -14.383 -3.636 1.00 90.50 129 LEU A N 1
ATOM 1060 C CA . LEU A 1 129 ? 1.970 -13.558 -2.668 1.00 90.50 129 LEU A CA 1
ATOM 1061 C C . LEU A 1 129 ? 0.845 -14.378 -2.022 1.00 90.50 129 LEU A C 1
ATOM 1063 O O . LEU A 1 129 ? -0.330 -14.151 -2.318 1.00 90.50 129 LEU A O 1
ATOM 1067 N N . PRO A 1 130 ? 1.167 -15.338 -1.135 1.00 88.06 130 PRO A N 1
ATOM 1068 C CA . PRO A 1 130 ? 0.159 -16.223 -0.562 1.00 88.06 130 PRO A CA 1
ATOM 1069 C C . PRO A 1 130 ? -0.774 -15.494 0.409 1.00 88.06 130 PRO A C 1
ATOM 1071 O O . PRO A 1 130 ? -1.881 -15.956 0.640 1.00 88.06 130 PRO A O 1
ATOM 1074 N N . THR A 1 131 ? -0.361 -14.356 0.982 1.00 91.38 131 THR A N 1
ATOM 1075 C CA . THR A 1 131 ? -1.168 -13.609 1.958 1.00 91.38 131 THR A CA 1
ATOM 1076 C C . THR A 1 131 ? -1.863 -12.420 1.309 1.00 91.38 131 THR A C 1
ATOM 1078 O O . THR A 1 131 ? -1.226 -11.559 0.696 1.00 91.38 131 THR A O 1
ATOM 1081 N N . LYS A 1 132 ? -3.176 -12.330 1.516 1.00 92.62 132 LYS A N 1
ATOM 1082 C CA . LYS A 1 132 ? -4.027 -11.268 0.992 1.00 92.62 132 LYS A CA 1
ATOM 1083 C C . LYS A 1 132 ? -4.885 -10.650 2.089 1.00 92.62 132 LYS A C 1
ATOM 1085 O O . LYS A 1 132 ? -5.638 -11.342 2.758 1.00 92.62 132 LYS A O 1
ATOM 1090 N N . LEU A 1 133 ? -4.842 -9.335 2.240 1.00 94.25 133 LEU A N 1
ATOM 1091 C CA . LEU A 1 133 ? -5.740 -8.591 3.115 1.00 94.25 133 LEU A CA 1
ATOM 1092 C C . LEU A 1 133 ? -6.918 -8.062 2.306 1.00 94.25 133 LEU A C 1
ATOM 1094 O O . LEU A 1 133 ? -6.730 -7.366 1.311 1.00 94.25 133 LEU A O 1
ATOM 1098 N N . VAL A 1 134 ? -8.137 -8.367 2.738 1.00 95.31 134 VAL A N 1
ATOM 1099 C CA . VAL A 1 134 ? -9.346 -7.707 2.237 1.00 95.31 134 VAL A CA 1
ATOM 1100 C C . VAL A 1 134 ? -9.763 -6.669 3.264 1.00 95.31 134 VAL A C 1
ATOM 1102 O O . VAL A 1 134 ? -10.080 -7.011 4.403 1.00 95.31 134 VAL A O 1
ATOM 1105 N N . LEU A 1 135 ? -9.723 -5.402 2.865 1.00 94.88 135 LEU A N 1
ATOM 1106 C CA . LEU A 1 135 ? -10.026 -4.266 3.718 1.00 94.88 135 LEU A CA 1
ATOM 1107 C C . LEU A 1 135 ? -11.447 -3.783 3.460 1.00 94.88 135 LEU A C 1
ATOM 1109 O O . LEU A 1 135 ? -11.824 -3.492 2.327 1.00 94.88 135 LEU A O 1
ATOM 1113 N N . GLN A 1 136 ? -12.217 -3.674 4.536 1.00 92.44 136 GLN A N 1
ATOM 1114 C CA . GLN A 1 136 ? -13.539 -3.066 4.536 1.00 92.44 136 GLN A CA 1
ATOM 1115 C C . GLN A 1 136 ? -13.483 -1.788 5.349 1.00 92.44 136 GLN A C 1
ATOM 1117 O O . GLN A 1 136 ? -13.087 -1.815 6.521 1.00 92.44 136 GLN A O 1
ATOM 1122 N N . LYS A 1 137 ? -13.846 -0.664 4.728 1.00 89.44 137 LYS A N 1
ATOM 1123 C CA . LYS A 1 137 ? -13.864 0.641 5.374 1.00 89.44 137 LYS A CA 1
ATOM 1124 C C . LYS A 1 137 ? -14.690 0.521 6.640 1.00 89.44 137 LYS A C 1
ATOM 1126 O O . LYS A 1 137 ? -15.877 0.182 6.609 1.00 89.44 137 LYS A O 1
ATOM 1131 N N . LYS A 1 138 ? -14.056 0.825 7.766 1.00 84.25 138 LYS A N 1
ATOM 1132 C CA . LYS A 1 138 ? -14.740 0.862 9.045 1.00 84.25 138 LYS A CA 1
ATOM 1133 C C . LYS A 1 138 ? -15.723 2.024 8.997 1.00 84.25 138 LYS A C 1
ATOM 1135 O O . LYS A 1 138 ? -15.348 3.196 8.989 1.00 84.25 138 LYS A O 1
ATOM 1140 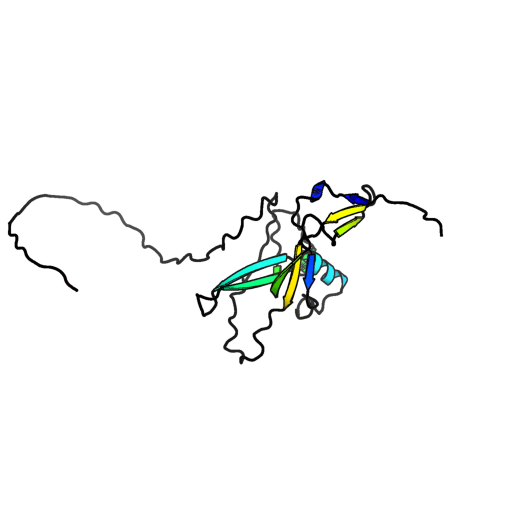N N . LYS A 1 139 ? -17.006 1.697 8.883 1.00 70.69 139 LYS A N 1
ATOM 1141 C CA . LYS A 1 139 ? -18.071 2.684 9.026 1.00 70.69 139 LYS A CA 1
ATOM 1142 C C . LYS A 1 139 ? -18.148 3.070 10.501 1.00 70.69 139 LYS A C 1
ATOM 1144 O O . LYS A 1 139 ? -18.138 2.190 11.362 1.00 70.69 139 LYS A O 1
ATOM 1149 N N . ALA A 1 140 ? -18.313 4.359 10.803 1.00 54.62 140 ALA A N 1
ATOM 1150 C CA . ALA A 1 140 ? -18.982 4.719 12.051 1.00 54.62 140 ALA A CA 1
ATOM 1151 C C . ALA A 1 140 ? -20.315 3.957 12.043 1.00 54.62 140 ALA A C 1
ATOM 1153 O O . ALA A 1 140 ? -21.026 4.051 11.043 1.00 54.62 140 ALA A O 1
ATOM 1154 N N . LYS A 1 141 ? -20.585 3.111 13.050 1.00 44.88 141 LYS A N 1
ATOM 1155 C CA . LYS A 1 141 ? -21.738 2.191 13.045 1.00 44.88 141 LYS A CA 1
ATOM 1156 C C . LYS A 1 141 ? -23.001 2.929 12.589 1.00 44.88 141 LYS A C 1
ATOM 1158 O O . LYS A 1 141 ? -23.553 3.753 13.314 1.00 44.88 141 LYS A O 1
ATOM 1163 N N . GLU A 1 142 ? -23.422 2.635 11.364 1.00 30.33 142 GLU A N 1
ATOM 1164 C CA . GLU A 1 142 ? -24.547 3.275 10.694 1.00 30.33 142 GLU A CA 1
ATOM 1165 C C . GLU A 1 142 ? -25.822 2.886 11.459 1.00 30.33 142 GLU A C 1
ATOM 1167 O O . GLU A 1 142 ? -26.217 1.722 11.458 1.00 30.33 142 GLU A O 1
ATOM 1172 N N . GLY A 1 143 ? -26.398 3.836 12.208 1.00 39.34 143 GLY A N 1
ATOM 1173 C CA . GLY A 1 143 ? -27.596 3.621 13.033 1.00 39.34 143 GLY A CA 1
ATOM 1174 C C . GLY A 1 143 ? -27.535 4.135 14.477 1.00 39.34 143 GLY A C 1
ATOM 1175 O O . GLY A 1 143 ? -28.546 4.063 15.172 1.00 39.34 143 GLY A O 1
ATOM 1176 N N . ARG A 1 144 ? -26.401 4.675 14.944 1.00 38.94 144 ARG A N 1
ATOM 1177 C CA . ARG A 1 144 ? -26.312 5.378 16.237 1.00 38.94 144 ARG A CA 1
ATOM 1178 C C . ARG A 1 144 ? -26.102 6.870 15.998 1.00 38.94 144 ARG A C 1
ATOM 1180 O O . ARG A 1 144 ? -25.207 7.258 15.252 1.00 38.94 144 ARG A O 1
ATOM 1187 N N . SER A 1 145 ? -26.966 7.701 16.583 1.00 35.47 145 SER A N 1
ATOM 1188 C CA . SER A 1 145 ? -26.802 9.159 16.608 1.00 35.47 145 SER A CA 1
ATOM 1189 C C . SER A 1 145 ? -25.416 9.508 17.153 1.00 35.47 145 SER A C 1
ATOM 1191 O O . SER A 1 145 ? -24.924 8.806 18.032 1.00 35.47 145 SER A O 1
ATOM 1193 N N . GLY A 1 146 ? -24.797 10.559 16.609 1.00 40.47 146 GLY A N 1
ATOM 1194 C CA . GLY A 1 146 ? -23.360 10.870 16.689 1.00 40.47 146 GLY A CA 1
ATOM 1195 C C . GLY A 1 146 ? -22.739 11.161 18.064 1.00 40.47 146 GLY A C 1
ATOM 1196 O O . GLY A 1 146 ? -21.726 11.841 18.105 1.00 40.47 146 GLY A O 1
ATOM 1197 N N . ASP A 1 147 ? -23.313 10.652 19.152 1.00 40.66 147 ASP A N 1
ATOM 1198 C CA . ASP A 1 147 ? -22.808 10.735 20.530 1.00 40.66 147 ASP A CA 1
ATOM 1199 C C . ASP A 1 147 ? -22.258 9.377 21.044 1.00 40.66 147 ASP A C 1
ATOM 1201 O O . ASP A 1 147 ? -21.556 9.322 22.044 1.00 40.66 147 ASP A O 1
ATOM 1205 N N . GLU A 1 148 ? -22.520 8.262 20.338 1.00 44.12 148 GLU A N 1
ATOM 1206 C CA . GLU A 1 148 ? -22.043 6.900 20.686 1.00 44.12 148 GLU A CA 1
ATOM 1207 C C . GLU A 1 148 ? -20.968 6.350 19.724 1.00 44.12 148 GLU A C 1
ATOM 1209 O O . GLU A 1 148 ? -20.750 5.136 19.624 1.00 44.12 148 GLU A O 1
ATOM 1214 N N . ILE A 1 149 ? -20.303 7.213 18.956 1.00 51.28 149 ILE A N 1
ATOM 1215 C CA . ILE A 1 149 ? -19.134 6.784 18.187 1.00 51.28 149 ILE A CA 1
ATOM 1216 C C . ILE A 1 149 ? -17.980 6.708 19.185 1.00 51.28 149 ILE A C 1
ATOM 1218 O O . ILE A 1 149 ? -17.516 7.733 19.676 1.00 51.28 149 ILE A O 1
ATOM 1222 N N . GLU A 1 150 ? -17.530 5.494 19.511 1.00 54.16 150 GLU A N 1
ATOM 1223 C CA . GLU A 1 150 ? -16.271 5.308 20.232 1.00 54.16 150 GLU A CA 1
ATOM 1224 C C . GLU A 1 150 ? -15.142 5.842 19.348 1.00 54.16 150 GLU A C 1
ATOM 1226 O O . GLU A 1 150 ? -14.632 5.170 18.450 1.00 54.16 150 GLU A O 1
ATOM 1231 N N . HIS A 1 151 ? -14.805 7.111 19.560 1.00 54.53 151 HIS A N 1
ATOM 1232 C CA . HIS A 1 151 ? -13.651 7.739 18.955 1.00 54.53 151 HIS A CA 1
ATOM 1233 C C . HIS A 1 151 ? -12.419 7.163 19.635 1.00 54.53 151 HIS A C 1
ATOM 1235 O O . HIS A 1 151 ? -12.051 7.559 20.743 1.00 54.53 151 HIS A O 1
ATOM 1241 N N . PHE A 1 152 ? -11.792 6.196 18.973 1.00 63.78 152 PHE A N 1
ATOM 1242 C CA . PHE A 1 152 ? -10.472 5.756 19.381 1.00 63.78 152 PHE A CA 1
ATOM 1243 C C . PHE A 1 152 ? -9.516 6.947 19.280 1.00 63.78 152 PHE A C 1
ATOM 1245 O O . PHE A 1 152 ? -9.603 7.717 18.318 1.00 63.78 152 PHE A O 1
ATOM 1252 N N . PRO A 1 153 ? -8.642 7.151 20.278 1.00 65.62 153 PRO A N 1
ATOM 1253 C CA . PRO A 1 153 ? -7.728 8.277 20.263 1.00 65.62 153 PRO A CA 1
ATOM 1254 C C . PRO A 1 153 ? -6.832 8.174 19.028 1.00 65.62 153 PRO A C 1
ATOM 1256 O O . PRO A 1 153 ? -6.019 7.258 18.909 1.00 65.62 153 PRO A O 1
ATOM 1259 N N . VAL A 1 154 ? -7.002 9.120 18.107 1.00 70.00 154 VAL A N 1
ATOM 1260 C CA . VAL A 1 154 ? -6.119 9.274 16.953 1.00 70.00 154 VAL A CA 1
ATOM 1261 C C . VAL A 1 154 ? -4.859 9.992 17.440 1.00 70.00 154 VAL A C 1
ATOM 1263 O O . VAL A 1 154 ? -4.973 11.020 18.117 1.00 70.00 154 VAL A O 1
ATOM 1266 N N . PRO A 1 155 ? -3.656 9.474 17.148 1.00 74.38 155 PRO A N 1
ATOM 1267 C CA . PRO A 1 155 ? -2.423 10.161 17.505 1.00 74.38 155 PRO A CA 1
ATOM 1268 C C . PRO A 1 155 ? -2.362 11.537 16.830 1.00 74.38 155 PRO A C 1
ATOM 1270 O O . PRO A 1 155 ? -2.721 11.689 15.665 1.00 74.38 155 PRO A O 1
ATOM 1273 N N . SER A 1 156 ? -1.877 12.544 17.557 1.00 71.88 156 SER A N 1
ATOM 1274 C CA . SER A 1 156 ? -1.732 13.907 17.029 1.00 71.88 156 SER A CA 1
ATOM 1275 C C . SER A 1 156 ? -0.617 14.036 15.987 1.00 71.88 156 SER A C 1
ATOM 1277 O O . SER A 1 156 ? -0.641 14.962 15.182 1.00 71.88 156 SER A O 1
ATOM 1279 N N . LEU A 1 157 ? 0.370 13.136 16.025 1.00 71.25 157 LEU A N 1
ATOM 1280 C CA . LEU A 1 157 ? 1.498 13.075 15.102 1.00 71.25 157 LEU A CA 1
ATOM 1281 C C . LEU A 1 157 ? 1.958 11.623 14.957 1.00 71.25 157 LEU A C 1
ATOM 1283 O O . LEU A 1 157 ? 1.966 10.872 15.935 1.00 71.25 157 LEU A O 1
ATOM 1287 N N . ILE A 1 158 ? 2.343 11.247 13.741 1.00 77.00 158 ILE A N 1
ATOM 1288 C CA . ILE A 1 158 ? 2.887 9.931 13.419 1.00 77.00 158 ILE A CA 1
ATOM 1289 C C . ILE A 1 158 ? 4.190 10.145 12.664 1.00 77.00 158 ILE A C 1
ATOM 1291 O O . ILE A 1 158 ? 4.186 10.765 11.600 1.00 77.00 158 ILE A O 1
ATOM 1295 N N . THR A 1 159 ? 5.259 9.592 13.226 1.00 77.44 159 THR A N 1
ATOM 1296 C CA . THR A 1 159 ? 6.603 9.553 12.650 1.00 77.44 159 THR A CA 1
ATOM 1297 C C . THR A 1 159 ? 6.980 8.092 12.441 1.00 77.44 159 THR A C 1
ATOM 1299 O O . THR A 1 159 ? 6.710 7.253 13.309 1.00 77.44 159 THR A O 1
ATOM 1302 N N . VAL A 1 160 ? 7.551 7.772 11.283 1.00 73.44 160 VAL A N 1
ATOM 1303 C CA . VAL A 1 160 ? 7.939 6.407 10.911 1.00 73.44 160 VAL A CA 1
ATOM 1304 C C . VAL A 1 160 ? 9.445 6.373 10.705 1.00 73.44 160 VAL A C 1
ATOM 1306 O O . VAL A 1 160 ? 9.947 7.086 9.848 1.00 73.44 160 VAL A O 1
ATOM 1309 N N . ASN A 1 161 ? 10.133 5.502 11.44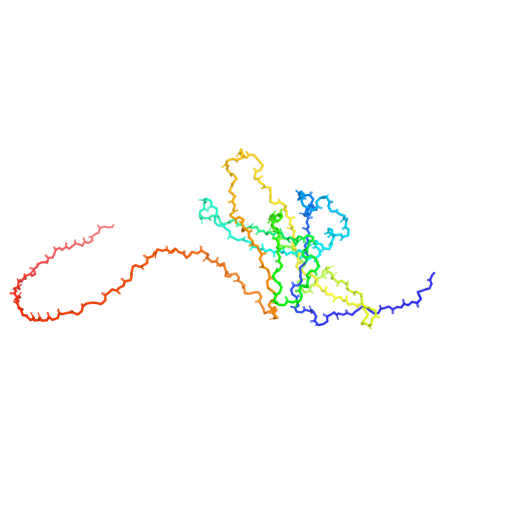8 1.00 72.19 161 ASN A N 1
ATOM 1310 C CA . ASN A 1 161 ? 11.575 5.297 11.318 1.00 72.19 161 ASN A CA 1
ATOM 1311 C C . ASN A 1 161 ? 11.832 3.936 10.674 1.00 72.19 161 ASN A C 1
ATOM 1313 O O . ASN A 1 161 ? 11.298 2.918 11.129 1.00 72.19 161 ASN A O 1
ATOM 1317 N N . LYS A 1 162 ? 12.656 3.909 9.627 1.00 67.94 162 LYS A N 1
ATOM 1318 C CA . LYS A 1 162 ? 13.075 2.673 8.967 1.00 67.94 162 LYS A CA 1
ATOM 1319 C C . LYS A 1 162 ? 14.172 2.018 9.805 1.00 67.94 162 LYS A C 1
ATOM 1321 O O . LYS A 1 162 ? 15.255 2.565 9.952 1.00 67.94 162 LYS A O 1
ATOM 1326 N N . THR A 1 163 ? 13.902 0.850 10.380 1.00 61.31 163 THR A N 1
ATOM 1327 C CA . THR A 1 163 ? 14.940 0.056 11.050 1.00 61.31 163 TH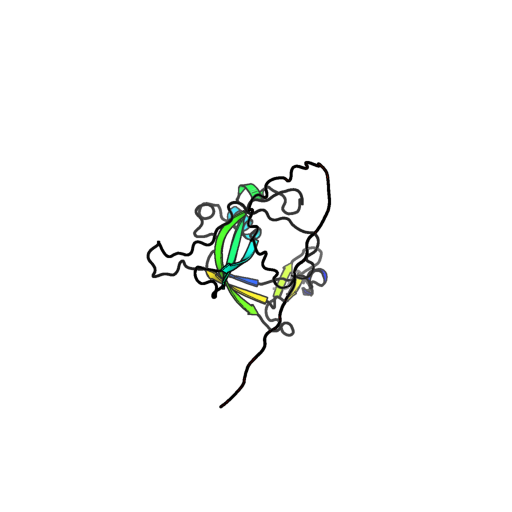R A CA 1
ATOM 1328 C C . THR A 1 163 ? 15.610 -0.862 10.032 1.00 61.31 163 THR A C 1
ATOM 1330 O O . THR A 1 163 ? 14.921 -1.612 9.337 1.00 61.31 163 THR A O 1
ATOM 1333 N N . GLY A 1 164 ? 16.942 -0.828 9.946 1.00 53.72 164 GLY A N 1
ATOM 1334 C CA . GLY A 1 164 ? 17.709 -1.791 9.158 1.00 53.72 164 GLY A CA 1
ATOM 1335 C C . GLY A 1 164 ? 17.404 -3.224 9.608 1.00 53.72 164 GLY A C 1
ATOM 1336 O O . GLY A 1 164 ? 17.594 -3.560 10.772 1.00 53.72 164 GLY A O 1
ATOM 1337 N N . HIS A 1 165 ? 16.939 -4.050 8.669 1.00 46.06 165 HIS A N 1
ATOM 1338 C CA . HIS A 1 165 ? 16.487 -5.439 8.822 1.00 46.06 165 HIS A CA 1
ATOM 1339 C C . HIS A 1 165 ? 15.117 -5.676 9.490 1.00 46.06 165 HIS A C 1
ATOM 1341 O O . HIS A 1 165 ? 14.934 -5.560 10.700 1.00 46.06 165 HIS A O 1
ATOM 1347 N N . VAL A 1 166 ? 14.177 -6.164 8.670 1.00 53.47 166 VAL A N 1
ATOM 1348 C CA . VAL A 1 166 ? 12.943 -6.853 9.078 1.00 53.47 166 VAL A CA 1
ATOM 1349 C C . VAL A 1 166 ? 13.325 -8.218 9.662 1.00 53.47 166 VAL A C 1
ATOM 1351 O O . VAL A 1 166 ? 13.248 -9.251 9.004 1.00 53.47 166 VAL A O 1
ATOM 1354 N N . GLY A 1 167 ? 13.807 -8.223 10.903 1.00 42.50 167 GLY A N 1
ATOM 1355 C CA . GLY A 1 167 ? 13.782 -9.425 11.726 1.00 42.50 167 GLY A CA 1
ATOM 1356 C C . GLY A 1 167 ? 12.325 -9.781 12.009 1.00 42.50 167 GLY A C 1
ATOM 1357 O O . GLY A 1 167 ? 11.541 -8.891 12.326 1.00 42.50 167 GLY A O 1
ATOM 1358 N N . THR A 1 168 ? 11.975 -11.057 11.817 1.00 38.91 168 THR A N 1
ATOM 1359 C CA . THR A 1 168 ? 10.750 -11.754 12.244 1.00 38.91 168 THR A CA 1
ATOM 1360 C C . THR A 1 168 ? 9.734 -10.855 12.948 1.00 38.91 168 THR A C 1
ATOM 1362 O O . THR A 1 168 ? 9.984 -10.452 14.080 1.00 38.91 168 THR A O 1
ATOM 1365 N N . MET A 1 169 ? 8.581 -10.577 12.317 1.00 40.88 169 MET A N 1
ATOM 1366 C CA . MET A 1 169 ? 7.434 -9.956 12.998 1.00 40.88 169 MET A CA 1
ATOM 1367 C C . MET A 1 169 ? 7.161 -10.736 14.287 1.00 40.88 169 MET A C 1
ATOM 1369 O O . MET A 1 169 ? 6.565 -11.817 14.251 1.00 40.88 169 MET A O 1
ATOM 1373 N N . GLU A 1 170 ? 7.627 -10.218 15.424 1.00 38.94 170 GLU A N 1
ATOM 1374 C CA . GLU A 1 170 ? 7.315 -10.814 16.708 1.00 38.94 170 GLU A CA 1
ATOM 1375 C C . GLU A 1 170 ? 5.803 -10.743 16.864 1.00 38.94 170 GLU A C 1
ATOM 1377 O O . GLU A 1 170 ? 5.152 -9.712 16.664 1.00 38.94 170 GLU A O 1
ATOM 1382 N N . ARG A 1 171 ? 5.230 -11.913 17.116 1.00 40.94 171 ARG A N 1
ATOM 1383 C CA . ARG A 1 171 ? 3.804 -12.126 17.271 1.00 40.94 171 ARG A CA 1
ATOM 1384 C C . ARG A 1 171 ? 3.311 -11.305 18.461 1.00 40.94 171 ARG A C 1
ATOM 1386 O O . ARG A 1 171 ? 3.275 -11.803 19.574 1.00 40.94 171 ARG A O 1
ATOM 1393 N N . GLY A 1 172 ? 2.872 -10.084 18.175 1.00 46.50 172 GLY A N 1
ATOM 1394 C CA . GLY A 1 172 ? 1.963 -9.289 18.987 1.00 46.50 172 GLY A CA 1
ATOM 1395 C C . GLY A 1 172 ? 2.391 -9.088 20.434 1.00 46.50 172 GLY A C 1
ATOM 1396 O O . GLY A 1 172 ? 1.790 -9.670 21.331 1.00 46.50 172 GLY A O 1
ATOM 1397 N N . GLU A 1 173 ? 3.298 -8.149 20.669 1.00 28.98 173 GLU A N 1
ATOM 1398 C CA . GLU A 1 173 ? 3.309 -7.428 21.936 1.00 28.98 173 GLU A CA 1
ATOM 1399 C C . GLU A 1 173 ? 2.554 -6.120 21.724 1.00 28.98 173 GLU A C 1
ATOM 1401 O O . GLU A 1 173 ? 3.053 -5.137 21.177 1.00 28.98 173 GLU A O 1
ATOM 1406 N N . SER A 1 174 ? 1.275 -6.136 22.097 1.00 40.88 174 SER A N 1
ATOM 1407 C CA . SER A 1 174 ? 0.495 -4.922 22.281 1.00 40.88 174 SER A CA 1
ATOM 1408 C C . SER A 1 174 ? 1.283 -3.998 23.205 1.00 40.88 174 SER A C 1
ATOM 1410 O O . SER A 1 174 ? 1.413 -4.297 24.394 1.00 40.88 174 SER A O 1
ATOM 1412 N N . SER A 1 175 ? 1.812 -2.895 22.675 1.00 35.47 175 SER A N 1
ATOM 1413 C CA . SER A 1 175 ? 2.423 -1.846 23.484 1.00 35.47 175 SER A CA 1
ATOM 1414 C C . SER A 1 175 ? 1.339 -1.262 24.392 1.00 35.47 175 SER A C 1
ATOM 1416 O O . SER A 1 175 ? 0.586 -0.367 24.001 1.00 35.47 175 SER A O 1
ATOM 1418 N N . GLY A 1 176 ? 1.202 -1.832 25.587 1.00 29.33 176 GLY A N 1
ATOM 1419 C CA . GLY A 1 176 ? 0.298 -1.360 26.619 1.00 29.33 176 GLY A CA 1
ATOM 1420 C C . GLY A 1 176 ? 0.776 0.002 27.092 1.00 29.33 176 GLY A C 1
ATOM 1421 O O . GLY A 1 176 ? 1.656 0.101 27.942 1.00 29.33 176 GLY A O 1
ATOM 1422 N N . MET A 1 177 ? 0.206 1.070 26.540 1.00 32.59 177 MET A N 1
ATOM 1423 C CA . MET A 1 177 ? 0.377 2.414 27.076 1.00 32.59 177 MET A CA 1
ATOM 1424 C C . MET A 1 177 ? -0.420 2.535 28.381 1.00 32.59 177 MET A C 1
ATOM 1426 O O . MET A 1 177 ? -1.513 3.091 28.429 1.00 32.59 177 MET A O 1
ATOM 1430 N N . HIS A 1 178 ? 0.145 2.007 29.463 1.00 38.56 178 HIS A N 1
ATOM 1431 C CA . HIS A 1 178 ? -0.264 2.308 30.829 1.00 38.56 178 HIS A CA 1
ATOM 1432 C C . HIS A 1 178 ? 0.963 2.750 31.624 1.00 38.56 178 HIS A C 1
ATOM 1434 O O . HIS A 1 178 ? 1.520 1.989 32.409 1.00 38.56 178 HIS A O 1
ATOM 1440 N N . VAL A 1 179 ? 1.376 4.006 31.448 1.00 30.28 179 VAL A N 1
ATOM 1441 C CA . VAL A 1 179 ? 2.262 4.664 32.416 1.00 30.28 179 VAL A CA 1
ATOM 1442 C C . VAL A 1 179 ? 1.426 5.681 33.174 1.00 30.28 179 VAL A C 1
ATOM 1444 O O . VAL A 1 179 ? 1.218 6.816 32.758 1.00 30.28 179 VAL A O 1
ATOM 1447 N N . ASN A 1 180 ? 0.872 5.210 34.287 1.00 31.03 180 ASN A N 1
ATOM 1448 C CA . ASN A 1 180 ? 0.131 6.019 35.237 1.00 31.03 180 ASN A CA 1
ATOM 1449 C C . ASN A 1 180 ? 1.146 6.838 36.054 1.00 31.03 180 ASN A C 1
ATOM 1451 O O . ASN A 1 180 ? 1.651 6.380 37.081 1.00 31.03 180 ASN A O 1
ATOM 1455 N N . SER A 1 181 ? 1.493 8.033 35.581 1.00 31.98 181 SER A N 1
ATOM 1456 C CA . SER A 1 181 ? 2.424 8.935 36.266 1.00 31.98 181 SER A CA 1
ATOM 1457 C C . SER A 1 181 ? 1.757 9.577 37.486 1.00 31.98 181 SER A C 1
ATOM 1459 O O . SER A 1 181 ? 1.267 10.702 37.431 1.00 31.98 181 SER A O 1
ATOM 1461 N N . LYS A 1 182 ? 1.741 8.869 38.622 1.00 34.12 182 LYS A N 1
ATOM 1462 C CA . LYS A 1 182 ? 1.573 9.502 39.939 1.00 34.12 182 LYS A CA 1
ATOM 1463 C C . LYS A 1 182 ? 2.935 10.055 40.387 1.00 34.12 182 LYS A C 1
ATOM 1465 O O . LYS A 1 182 ? 3.870 9.266 40.528 1.00 34.12 182 LYS A O 1
ATOM 1470 N N . PRO A 1 183 ? 3.081 11.368 40.639 1.00 35.19 183 PRO A N 1
ATOM 1471 C CA . PRO A 1 183 ? 4.353 11.937 41.065 1.00 35.19 183 PRO A CA 1
ATOM 1472 C C . PRO A 1 183 ? 4.685 11.498 42.500 1.00 35.19 183 PRO A C 1
ATOM 1474 O O . PRO A 1 183 ? 3.999 11.863 43.458 1.00 35.19 183 PRO A O 1
ATOM 1477 N N . ARG A 1 184 ? 5.750 10.700 42.646 1.00 32.16 184 ARG A N 1
ATOM 1478 C CA . ARG A 1 184 ? 6.417 10.438 43.928 1.00 32.16 184 ARG A CA 1
ATOM 1479 C C . ARG A 1 184 ? 7.164 11.705 44.354 1.00 32.16 184 ARG A C 1
ATOM 1481 O O . ARG A 1 184 ? 7.979 12.229 43.603 1.00 32.16 184 ARG A O 1
ATOM 1488 N N . ARG A 1 185 ? 6.856 12.194 45.556 1.00 38.66 185 ARG A N 1
ATOM 1489 C CA . ARG A 1 185 ? 7.567 13.295 46.222 1.00 38.66 185 ARG A CA 1
ATOM 1490 C C . ARG A 1 185 ? 8.986 12.842 46.607 1.00 38.66 185 ARG A C 1
ATOM 1492 O O . ARG A 1 185 ? 9.145 11.667 46.941 1.00 38.66 185 ARG A O 1
ATOM 1499 N N . PRO A 1 186 ? 9.993 13.731 46.571 1.00 36.59 186 PRO A N 1
ATOM 1500 C CA . PRO A 1 186 ? 11.363 13.364 46.895 1.00 36.59 186 PRO A CA 1
ATOM 1501 C C . PRO A 1 186 ? 11.551 13.180 48.406 1.00 36.59 186 PRO A C 1
ATOM 1503 O O . PRO A 1 186 ? 11.034 13.949 49.217 1.00 36.59 186 PRO A O 1
ATOM 1506 N N . HIS A 1 187 ? 12.282 12.116 48.727 1.00 32.69 187 HIS A N 1
ATOM 1507 C CA . HIS A 1 187 ? 12.791 11.728 50.037 1.00 32.69 187 HIS A CA 1
ATOM 1508 C C . HIS A 1 187 ? 13.871 12.733 50.458 1.00 32.69 187 HIS A C 1
ATOM 1510 O O . HIS A 1 187 ? 14.821 12.951 49.710 1.00 32.69 187 HIS A O 1
ATOM 1516 N N . VAL A 1 188 ? 13.687 13.369 51.612 1.00 39.19 188 VAL A N 1
ATOM 1517 C CA . VAL A 1 188 ? 14.683 14.235 52.252 1.00 39.19 188 VAL A CA 1
ATOM 1518 C C . VAL A 1 188 ? 15.240 13.437 53.422 1.00 39.19 188 VAL A C 1
ATOM 1520 O O . VAL A 1 188 ? 14.466 12.977 54.261 1.00 39.19 188 VAL A O 1
ATOM 1523 N N . ASP A 1 189 ? 16.551 13.225 53.414 1.00 35.28 189 ASP A N 1
ATOM 1524 C CA . ASP A 1 189 ? 17.304 12.649 54.523 1.00 35.28 189 ASP A CA 1
ATOM 1525 C C . ASP A 1 189 ? 17.285 13.607 55.721 1.00 35.28 189 ASP A C 1
ATOM 1527 O O . ASP A 1 189 ? 17.552 14.798 55.557 1.00 35.28 189 ASP A O 1
ATOM 1531 N N . ASP A 1 190 ? 16.993 13.085 56.912 1.00 38.19 190 ASP A N 1
ATOM 1532 C CA . ASP A 1 190 ? 17.398 13.700 58.176 1.00 38.19 190 ASP A CA 1
ATOM 1533 C C . ASP A 1 190 ? 17.687 12.577 59.184 1.00 38.19 190 ASP A C 1
ATOM 1535 O O . ASP A 1 190 ? 16.799 11.821 59.591 1.00 38.19 190 ASP A O 1
ATOM 1539 N N . ASP A 1 191 ? 18.975 12.426 59.482 1.00 36.28 191 ASP A N 1
ATOM 1540 C CA . ASP A 1 191 ? 19.536 11.665 60.598 1.00 36.28 191 ASP A CA 1
ATOM 1541 C C . ASP A 1 191 ? 19.110 12.316 61.924 1.00 36.28 191 ASP A C 1
ATOM 1543 O O . ASP A 1 191 ? 19.017 13.537 61.975 1.00 36.28 191 ASP A O 1
ATOM 1547 N N . LEU A 1 192 ? 18.904 11.520 62.986 1.00 42.47 192 LEU A N 1
ATOM 1548 C CA . LEU A 1 192 ? 19.323 11.794 64.379 1.00 42.47 192 LEU A CA 1
ATOM 1549 C C . LEU A 1 192 ? 18.762 10.733 65.363 1.00 42.47 192 LEU A C 1
ATOM 1551 O O . LEU A 1 192 ? 17.573 10.691 65.668 1.00 42.47 192 LEU A O 1
ATOM 1555 N N . ASP A 1 193 ? 19.687 9.892 65.830 1.00 34.12 193 ASP A N 1
ATOM 1556 C CA . ASP A 1 193 ? 19.952 9.397 67.196 1.00 34.12 193 ASP A CA 1
ATOM 1557 C C . ASP A 1 193 ? 18.909 8.774 68.173 1.00 34.12 193 ASP A C 1
ATOM 1559 O O . ASP A 1 193 ? 17.832 9.280 68.463 1.00 34.12 193 ASP A O 1
ATOM 1563 N N . GLU A 1 194 ? 19.432 7.714 68.817 1.00 34.31 194 GLU A N 1
ATOM 1564 C CA . GLU A 1 194 ? 19.301 7.264 70.223 1.00 34.31 194 GLU A CA 1
ATOM 1565 C C . GLU A 1 194 ? 18.086 6.465 70.786 1.00 34.31 194 GLU A C 1
ATOM 1567 O O . GLU A 1 194 ? 17.024 6.969 71.128 1.00 34.31 194 GLU A O 1
ATOM 1572 N N . HIS A 1 195 ? 18.416 5.196 71.108 1.00 34.62 195 HIS A N 1
ATOM 1573 C CA . HIS A 1 195 ? 18.219 4.473 72.390 1.00 34.62 195 HIS A CA 1
ATOM 1574 C C . HIS A 1 195 ? 16.909 3.725 72.776 1.00 34.62 195 HIS A C 1
ATOM 1576 O O . HIS A 1 195 ? 15.962 4.259 73.328 1.00 34.62 195 HIS A O 1
ATOM 1582 N N . SER A 1 196 ? 17.004 2.385 72.674 1.00 30.53 196 SER A N 1
ATOM 1583 C CA . SER A 1 196 ? 16.958 1.336 73.734 1.00 30.53 196 SER A CA 1
ATOM 1584 C C . SER A 1 196 ? 15.837 1.219 74.812 1.00 30.53 196 SER A C 1
ATOM 1586 O O . SER A 1 196 ? 15.748 2.018 75.735 1.00 30.53 196 SER A O 1
ATOM 1588 N N . LYS A 1 197 ? 15.249 -0.004 74.837 1.00 37.91 197 LYS A N 1
ATOM 1589 C CA . LYS A 1 197 ? 14.794 -0.881 75.966 1.00 37.91 197 LYS A CA 1
ATOM 1590 C C . LYS A 1 197 ? 13.321 -0.904 76.465 1.00 37.91 197 LYS A C 1
ATOM 1592 O O . LYS A 1 197 ? 12.893 -0.063 77.234 1.00 37.91 197 LYS A O 1
ATOM 1597 N N . ARG A 1 198 ? 12.732 -2.103 76.246 1.00 32.59 198 ARG A N 1
ATOM 1598 C CA . ARG A 1 198 ? 12.008 -3.045 77.160 1.00 32.59 198 ARG A CA 1
ATOM 1599 C C . ARG A 1 198 ? 10.613 -2.725 77.748 1.00 32.59 198 ARG A C 1
ATOM 1601 O O . ARG A 1 198 ? 10.475 -1.864 78.602 1.00 32.59 198 ARG A O 1
ATOM 1608 N N . SER A 1 199 ? 9.665 -3.648 77.505 1.00 32.00 199 SER A N 1
ATOM 1609 C CA . SER A 1 199 ? 8.946 -4.562 78.456 1.00 32.00 199 SER A CA 1
ATOM 1610 C C . SER A 1 199 ? 7.780 -5.229 77.678 1.00 32.00 199 SER A C 1
ATOM 1612 O O . SER A 1 199 ? 7.082 -4.524 76.968 1.00 32.00 199 SER A O 1
ATOM 1614 N N . ARG A 1 200 ? 7.661 -6.553 77.448 1.00 34.47 200 ARG A N 1
ATOM 1615 C CA . ARG A 1 200 ? 7.357 -7.760 78.269 1.00 34.47 200 ARG A CA 1
ATOM 1616 C C . ARG A 1 200 ? 6.089 -7.668 79.131 1.00 34.47 200 ARG A C 1
ATOM 1618 O O . ARG A 1 200 ? 6.207 -7.058 80.181 1.00 34.47 200 ARG A O 1
ATOM 1625 N N . VAL A 1 201 ? 5.019 -8.386 78.731 1.00 37.53 201 VAL A N 1
ATOM 1626 C CA . VAL A 1 201 ? 4.091 -9.300 79.480 1.00 37.53 201 VAL A CA 1
ATOM 1627 C C . VAL A 1 201 ? 3.326 -10.096 78.375 1.00 37.53 201 VAL A C 1
ATOM 1629 O O . VAL A 1 201 ? 2.890 -9.456 77.424 1.00 37.53 201 VAL A O 1
ATOM 1632 N N . GLU A 1 202 ? 3.444 -11.430 78.209 1.00 35.56 202 GLU A N 1
ATOM 1633 C CA . GLU A 1 202 ? 2.600 -12.520 78.793 1.00 35.56 202 GLU A CA 1
ATOM 1634 C C . GLU A 1 202 ? 1.080 -12.250 78.587 1.00 35.56 202 GLU A C 1
ATOM 1636 O O . GLU A 1 202 ? 0.636 -11.127 78.763 1.00 35.56 202 GLU A O 1
ATOM 1641 N N . ASP A 1 203 ? 0.180 -13.153 78.200 1.00 35.19 203 ASP A N 1
ATOM 1642 C CA . ASP A 1 203 ? 0.138 -14.612 78.160 1.00 35.19 203 ASP A CA 1
ATOM 1643 C C . ASP A 1 203 ? -1.161 -15.040 77.424 1.00 35.19 203 ASP A C 1
ATOM 1645 O O . ASP A 1 203 ? -2.067 -14.225 77.231 1.00 35.19 203 ASP A O 1
ATOM 1649 N N . ILE A 1 204 ? -1.281 -16.348 77.199 1.00 40.84 204 ILE A N 1
ATOM 1650 C CA . ILE A 1 204 ? -2.513 -17.154 77.237 1.00 40.84 204 ILE A CA 1
ATOM 1651 C C . ILE A 1 204 ? -3.221 -17.574 75.932 1.00 40.84 204 ILE A C 1
ATOM 1653 O O . ILE A 1 204 ? -3.881 -16.819 75.219 1.00 40.84 204 ILE A O 1
ATOM 1657 N N . ASP A 1 205 ? -3.110 -18.885 75.718 1.00 39.22 205 ASP A N 1
ATOM 1658 C CA . ASP A 1 205 ? -3.937 -19.767 74.909 1.00 39.22 205 ASP A CA 1
ATOM 1659 C C . ASP A 1 205 ? -5.433 -19.673 75.251 1.00 39.22 205 ASP A C 1
ATOM 1661 O O . ASP A 1 205 ? -5.801 -19.562 76.425 1.00 39.22 205 ASP A O 1
ATOM 1665 N N . GLN A 1 206 ? -6.298 -19.890 74.251 1.00 41.38 206 GLN A N 1
ATOM 1666 C CA . GLN A 1 206 ? -7.370 -20.886 74.366 1.00 41.38 206 GLN A CA 1
ATOM 1667 C C . GLN A 1 206 ? -8.019 -21.244 73.022 1.00 41.38 206 GLN A C 1
ATOM 1669 O O . GLN A 1 206 ? -8.041 -20.479 72.064 1.00 41.38 206 GLN A O 1
ATOM 1674 N N . TYR A 1 207 ? -8.484 -22.485 73.003 1.00 33.97 207 TYR A N 1
ATOM 1675 C CA . TYR A 1 207 ? -8.704 -23.408 71.898 1.00 33.97 207 TYR A CA 1
ATOM 1676 C C . TYR A 1 207 ? -10.211 -23.603 71.623 1.00 33.97 207 TYR A C 1
ATOM 1678 O O . TYR A 1 207 ? -11.028 -23.355 72.509 1.00 33.97 207 TYR A O 1
ATOM 1686 N N . SER A 1 208 ? -10.510 -24.237 70.480 1.00 44.72 208 SER A N 1
ATOM 1687 C CA . SER A 1 208 ? -11.717 -25.040 70.156 1.00 44.72 208 SER A CA 1
ATOM 1688 C C . SER A 1 208 ? -12.944 -24.296 69.588 1.00 44.72 208 SER A C 1
ATOM 1690 O O . SER A 1 208 ? -13.324 -23.245 70.081 1.00 44.72 208 SER A O 1
ATOM 1692 N N . GLY A 1 209 ? -13.647 -24.809 68.571 1.00 37.38 209 GLY A N 1
ATOM 1693 C CA . GLY A 1 209 ? -13.501 -26.094 67.890 1.00 37.38 209 GLY A CA 1
ATOM 1694 C C . GLY A 1 209 ? -14.581 -26.346 66.823 1.00 37.38 209 GLY A C 1
ATOM 1695 O O . GLY A 1 209 ? -15.545 -25.591 66.730 1.00 37.38 209 GLY A O 1
ATOM 1696 N N . GLU A 1 210 ? -14.338 -27.443 66.092 1.00 41.91 210 GLU A N 1
ATOM 1697 C CA . GLU A 1 210 ? -15.273 -28.404 65.461 1.00 41.91 210 GLU A CA 1
ATOM 1698 C C . GLU A 1 210 ? -16.109 -27.916 64.257 1.00 41.91 210 GLU A C 1
ATOM 1700 O O . GLU A 1 210 ? -16.841 -26.938 64.333 1.00 41.91 210 GLU A O 1
ATOM 1705 N N . GLU A 1 211 ? -15.908 -28.419 63.033 1.00 41.47 211 GLU A N 1
ATOM 1706 C CA . GLU A 1 211 ? -16.054 -29.776 62.443 1.00 41.47 211 GLU A CA 1
ATOM 1707 C C . GLU A 1 211 ? -17.425 -30.051 61.784 1.00 41.47 211 GLU A C 1
ATOM 1709 O O . GLU A 1 211 ? -18.448 -29.455 62.092 1.00 41.47 211 GLU A O 1
ATOM 1714 N N . TYR A 1 212 ? -17.333 -30.919 60.776 1.00 41.66 212 TYR A N 1
ATOM 1715 C CA . TYR A 1 212 ? -18.148 -31.179 59.589 1.00 41.66 212 TYR A CA 1
ATOM 1716 C C . TYR A 1 212 ? -19.573 -31.733 59.773 1.00 41.66 212 TYR A C 1
ATOM 1718 O O . TYR A 1 212 ? -19.845 -32.467 60.719 1.00 41.66 212 TYR A O 1
ATOM 1726 N N . SER A 1 213 ? -20.396 -31.540 58.729 1.00 45.53 213 SER A N 1
ATOM 1727 C CA . SER A 1 213 ? -21.126 -32.545 57.896 1.00 45.53 213 SER A CA 1
ATOM 1728 C C . SER A 1 213 ? -22.419 -31.891 57.366 1.00 45.53 213 SER A C 1
ATOM 1730 O O . SER A 1 213 ? -23.030 -31.104 58.081 1.00 45.53 213 SER A O 1
ATOM 1732 N N . GLU A 1 214 ? -22.839 -32.041 56.108 1.00 42.53 214 GLU A N 1
ATOM 1733 C CA . GLU A 1 214 ? -23.082 -33.264 55.320 1.00 42.53 214 GLU A CA 1
ATOM 1734 C C . GLU A 1 214 ? -22.990 -32.983 53.805 1.00 42.53 214 GLU A C 1
ATOM 1736 O O . GLU A 1 214 ? -23.323 -31.844 53.394 1.00 42.53 214 GLU A O 1
#

Sequence (214 aa):
MQAEWVMPLLPDFDRYEEPFVMVNFDGDPTADSEQYNKLERPVRDECESRAVMKSFSVSGSDPSKQEKFLAYMAPAPHELARDLDDENDDIQYSWLREYHWEVRGDDKDDPTTYLVTFDKEEGAKYLPLPTKLVLQKKKAKEGRSGDEIEHFPVPSLITVNKTGHVGTMERGESSGMHVNSKPRRPHVDDDLDEHSKRSRVEDIDQYSGEEYSE

pLDDT: mean 72.06, std 22.54, range [28.98, 95.31]

Organism: Zea mays (NCBI:txid4577)

Secondary structure (DSSP, 8-state):
---S----EEE-SSSTTS---EEEESS-SSTT-TTTTTS-HHHHHHHHHT-EEEEEEEE-SSTT-EEEEEEEEEE-GGGGGS-SS-TT--EEEEEEEEEEEEEEE-BTTB---EEEEEETTTEEEEEE--EEEEEEE----TTS-TT--------S--EE---SS-----S------------PPPP---------------------------

Radius of gyration: 30.06 Å; chains: 1; bounding box: 48×52×115 Å

Foldseek 3Di:
DDDPDDFDEAAPPVCQPPQDEAEAEPDDQCCPPPQQVPDDPVLNVLQQVQKDKDWDWDQFPDNVDTDIKIWIKTFHSVLSPDDPPPQPDWTWIDGRFIWDKDKAFDPPVDAPDWDWDADPPPTIYIYGHGIYIYTDTDDQPPPDDPPPRRPDDDDPIDTDGDDPDPDDPDPDDNPPPDPPDDDDDDDDDDDDDDDDDDDDDDDDDDDDDDDDDD

InterPro domains:
  IPR007133 RNA polymerase II associated factor Paf1 [PF03985] (6-147)
  IPR007133 RNA polymerase II associated factor Paf1 [PTHR23188] (1-208)